Protein AF-A0A956FJW2-F1 (afdb_monomer_lite)

Radius of gyration: 29.73 Å; chains: 1; bounding box: 61×61×93 Å

Foldseek 3Di:
DDDDDDDDDDDDDDDDDDDDDDDDDDDPPPVPPVCVVVCCVVVCVVVCVVPVPPPPPDDPQLVQFDAPPDDPDGDDGNDFAAQFPAWEKEWDDDVDQDQDVVCSVPPGTPIDGPCLVRLLRLLVCLLVLPAHKYKYWYPHDDFKIKIWMWGRHPVQKIWIKIWMGGRQKIKIAFGFIAHFDHSVLSVVLSVDPRSVSSVVCSNNGGDPDTPDGSYHMDMDRRD

Sequence (223 aa):
MALVAAGCNLYGSGGSSSATAATSETTGETTGETTGETTGETTGETTGETTGETTGELDPGCDCIPMEADEVFPSPPTCGAPLCPVVNVDCLDGEDHPTELSTCRTQYGTLAVTNPDAVTCALTALRDRTEGYLQWESSPHDQFSDFGYVSILADGRAVGRAWYAHDLGLGAEDAVLAELDPVMTFDDCLAAADETVRFFCLVDALADEVIEVCDAGWTNSGA

Structure (mmCIF, N/CA/C/O backbone):
data_AF-A0A956FJW2-F1
#
_entry.id   AF-A0A956FJW2-F1
#
loop_
_atom_site.group_PDB
_atom_site.id
_atom_site.type_symbol
_atom_site.label_atom_id
_atom_site.label_alt_id
_atom_site.label_comp_id
_atom_site.label_asym_id
_atom_site.label_entity_id
_atom_site.label_seq_id
_atom_site.pdbx_PDB_ins_code
_atom_site.Cartn_x
_atom_site.Cartn_y
_atom_site.Cartn_z
_atom_site.occupancy
_atom_site.B_iso_or_equiv
_atom_site.auth_seq_id
_atom_site.auth_comp_id
_atom_site.auth_asym_id
_atom_site.auth_atom_id
_atom_site.pdbx_PDB_model_num
ATOM 1 N N . MET A 1 1 ? 42.913 -36.497 43.608 1.00 43.62 1 MET A N 1
ATOM 2 C CA . MET A 1 1 ? 43.957 -35.450 43.641 1.00 43.62 1 MET A CA 1
ATOM 3 C C . MET A 1 1 ? 43.256 -34.153 44.035 1.00 43.62 1 MET A C 1
ATOM 5 O O . MET A 1 1 ? 42.157 -33.937 43.546 1.00 43.62 1 MET A O 1
ATOM 9 N N . ALA A 1 2 ? 43.807 -33.451 45.028 1.00 38.72 2 ALA A N 1
ATOM 10 C CA . ALA A 1 2 ? 43.208 -32.404 45.879 1.00 38.72 2 ALA A CA 1
ATOM 11 C C . ALA A 1 2 ? 42.540 -31.228 45.116 1.00 38.72 2 ALA A C 1
ATOM 13 O O . ALA A 1 2 ? 42.979 -30.936 44.013 1.00 38.72 2 ALA A O 1
ATOM 14 N N . LEU A 1 3 ? 41.406 -30.631 45.534 1.00 41.12 3 LEU A N 1
ATOM 15 C CA . LEU A 1 3 ? 41.034 -29.850 46.749 1.00 41.12 3 LEU A CA 1
ATOM 16 C C . LEU A 1 3 ? 41.526 -28.380 46.736 1.00 41.12 3 LEU A C 1
ATOM 18 O O . LEU A 1 3 ? 42.656 -28.128 46.338 1.00 41.12 3 LEU A O 1
ATOM 22 N N . VAL A 1 4 ? 40.680 -27.492 47.303 1.00 38.97 4 VAL A N 1
ATOM 23 C CA . VAL A 1 4 ? 40.844 -26.059 47.697 1.00 38.97 4 VAL A CA 1
ATOM 24 C C . VAL A 1 4 ? 40.271 -25.050 46.672 1.00 38.97 4 VAL A C 1
ATOM 26 O O . VAL A 1 4 ? 40.740 -25.018 45.547 1.00 38.97 4 VAL A O 1
ATOM 29 N N . ALA A 1 5 ? 39.192 -24.271 46.872 1.00 42.72 5 ALA A N 1
ATOM 30 C CA . ALA A 1 5 ? 38.531 -23.557 47.989 1.00 42.72 5 ALA A CA 1
ATOM 31 C C . ALA A 1 5 ? 38.940 -22.073 48.188 1.00 42.72 5 ALA A C 1
ATOM 33 O O . ALA A 1 5 ? 40.091 -21.777 48.471 1.00 42.72 5 ALA A O 1
ATOM 34 N N . ALA A 1 6 ? 37.900 -21.220 48.161 1.00 46.66 6 ALA A N 1
ATOM 35 C CA . ALA A 1 6 ? 37.638 -20.003 48.948 1.00 46.66 6 ALA A CA 1
ATOM 36 C C . ALA A 1 6 ? 38.482 -18.719 48.779 1.00 46.66 6 ALA A C 1
ATOM 38 O O . ALA A 1 6 ? 39.707 -18.729 48.764 1.00 46.66 6 ALA A O 1
ATOM 39 N N . GLY A 1 7 ? 37.770 -17.582 48.809 1.00 40.72 7 GLY A N 1
ATOM 40 C CA . GLY A 1 7 ? 38.342 -16.252 49.025 1.00 40.72 7 GLY A CA 1
ATOM 41 C C . GLY A 1 7 ? 37.311 -15.115 49.015 1.00 40.72 7 GLY A C 1
ATOM 42 O O . GLY A 1 7 ? 37.288 -14.326 48.079 1.00 40.72 7 GLY A O 1
ATOM 43 N N . CYS A 1 8 ? 36.465 -15.023 50.049 1.00 42.12 8 CYS A N 1
ATOM 44 C CA . CYS A 1 8 ? 35.779 -13.777 50.422 1.00 42.12 8 CYS A CA 1
ATOM 45 C C . CYS A 1 8 ? 36.800 -12.736 50.904 1.00 42.12 8 CYS A C 1
ATOM 47 O O . CYS A 1 8 ? 37.758 -13.103 51.584 1.00 42.12 8 CYS A O 1
ATOM 49 N N . ASN A 1 9 ? 36.536 -11.447 50.670 1.00 49.66 9 ASN A N 1
ATOM 50 C CA . ASN A 1 9 ? 37.208 -10.368 51.390 1.00 49.66 9 ASN A CA 1
ATOM 51 C C . ASN A 1 9 ? 36.183 -9.375 51.958 1.00 49.66 9 ASN A C 1
ATOM 53 O O . ASN A 1 9 ? 35.402 -8.773 51.225 1.00 49.66 9 ASN A O 1
ATOM 57 N N . LEU A 1 10 ? 36.202 -9.271 53.286 1.00 43.44 10 LEU A N 1
ATOM 58 C CA . LEU A 1 10 ? 35.471 -8.353 54.156 1.00 43.44 10 LEU A CA 1
ATOM 59 C C . LEU A 1 10 ? 36.523 -7.492 54.873 1.00 43.44 10 LEU A C 1
ATOM 61 O O . LEU A 1 10 ? 37.431 -8.040 55.491 1.00 43.44 10 LEU A O 1
ATOM 65 N 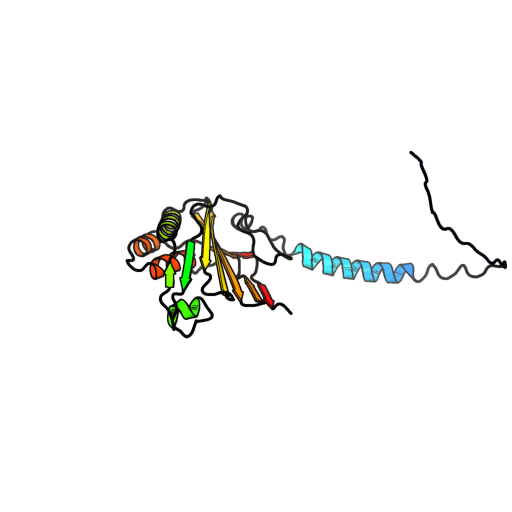N . TYR A 1 11 ? 36.365 -6.171 54.835 1.00 50.25 11 TYR A N 1
ATOM 66 C CA . TYR A 1 11 ? 36.994 -5.157 55.704 1.00 50.25 11 TYR A CA 1
ATOM 67 C C . TYR A 1 11 ? 35.937 -4.030 55.799 1.00 50.25 11 TYR A C 1
ATOM 69 O O . TYR A 1 11 ? 35.482 -3.582 54.753 1.00 50.25 11 TYR A O 1
ATOM 77 N N . GLY A 1 12 ? 35.350 -3.604 56.932 1.00 39.31 12 GLY A N 1
ATOM 78 C CA . GLY A 1 12 ? 35.876 -3.331 58.285 1.00 39.31 12 GLY A CA 1
ATOM 79 C C . GLY A 1 12 ? 36.640 -1.996 58.252 1.00 39.31 12 GLY A C 1
ATOM 80 O O . GLY A 1 12 ? 37.554 -1.892 57.449 1.00 39.31 12 GLY A O 1
ATOM 81 N N . SER A 1 13 ? 36.406 -0.914 59.005 1.00 44.94 13 SER A N 1
ATOM 82 C CA . SER A 1 13 ? 35.675 -0.553 60.238 1.00 44.94 13 SER A CA 1
ATOM 83 C C . SER A 1 13 ? 35.628 1.004 60.269 1.00 44.94 13 SER A C 1
ATOM 85 O O . SER A 1 13 ? 36.500 1.624 59.673 1.00 44.94 13 SER A O 1
ATOM 87 N N . GLY A 1 14 ? 34.666 1.719 60.865 1.00 38.88 14 GLY A N 1
ATOM 88 C CA . GLY A 1 14 ? 34.547 1.975 62.309 1.00 38.88 14 GLY A CA 1
ATOM 89 C C . GLY A 1 14 ? 34.280 3.472 62.622 1.00 38.88 14 GLY A C 1
ATOM 90 O O . GLY A 1 14 ? 34.612 4.332 61.814 1.00 38.88 14 GLY A O 1
ATOM 91 N N . GLY A 1 15 ? 33.718 3.761 63.811 1.00 39.00 15 GLY A N 1
ATOM 92 C CA . GLY A 1 15 ? 33.620 5.096 64.454 1.00 39.00 15 GLY A CA 1
ATOM 93 C C . GLY A 1 15 ? 32.194 5.676 64.504 1.00 39.00 15 GLY A C 1
ATOM 94 O O . GLY A 1 15 ? 31.738 6.252 63.531 1.00 39.00 15 GLY A O 1
ATOM 95 N N . SER A 1 16 ? 31.361 5.409 65.519 1.00 43.03 16 SER A N 1
ATOM 96 C CA . SER A 1 16 ? 31.296 6.031 66.863 1.00 43.03 16 SER A CA 1
ATOM 97 C C . SER A 1 16 ? 31.199 7.565 66.868 1.00 43.03 16 SER A C 1
ATOM 99 O O . SER A 1 16 ? 32.216 8.231 66.699 1.00 43.03 16 SER A O 1
ATOM 101 N N . SER A 1 17 ? 30.037 8.130 67.228 1.00 44.53 17 SER A N 1
ATOM 102 C CA . SER A 1 17 ? 29.801 8.759 68.549 1.00 44.53 17 SER A CA 1
ATOM 103 C C . SER A 1 17 ? 28.477 9.541 68.630 1.00 44.53 17 SER A C 1
ATOM 105 O O . SER A 1 17 ? 28.069 10.236 67.709 1.00 44.53 17 SER A O 1
ATOM 107 N N . SER A 1 18 ? 27.860 9.390 69.801 1.00 45.28 18 SER A N 1
ATOM 108 C CA . SER A 1 18 ? 26.700 10.047 70.422 1.00 45.28 18 SER A CA 1
ATOM 109 C C . SER A 1 18 ? 26.601 11.582 70.290 1.00 45.28 18 SER A C 1
ATOM 111 O O . SER A 1 18 ? 27.624 12.249 70.419 1.00 45.28 18 SER A O 1
ATOM 113 N N . ALA A 1 19 ? 25.379 12.140 70.185 1.00 44.59 19 ALA A N 1
ATOM 114 C CA . ALA A 1 19 ? 24.730 12.924 71.262 1.00 44.59 19 ALA A CA 1
ATOM 115 C C . ALA A 1 19 ? 23.517 13.786 70.799 1.00 44.59 19 ALA A C 1
ATOM 117 O O . ALA A 1 19 ? 23.614 14.593 69.884 1.00 44.59 19 ALA A O 1
ATOM 118 N N . THR A 1 20 ? 22.422 13.663 71.566 1.00 44.62 20 THR A N 1
ATOM 119 C CA . THR A 1 20 ? 21.457 14.699 72.025 1.00 44.62 20 THR A CA 1
ATOM 120 C C . THR A 1 20 ? 20.543 15.510 71.080 1.00 44.62 20 THR A C 1
ATOM 122 O O . THR A 1 20 ? 20.972 16.417 70.386 1.00 44.62 20 THR A O 1
ATOM 125 N N . ALA A 1 21 ? 19.239 15.299 71.330 1.00 44.03 21 ALA A N 1
ATOM 126 C CA . ALA A 1 21 ? 18.222 16.282 71.751 1.00 44.03 21 ALA A CA 1
ATOM 127 C C . ALA A 1 21 ? 17.533 17.216 70.725 1.00 44.03 21 ALA A C 1
ATOM 129 O O . ALA A 1 21 ? 18.030 18.277 70.376 1.00 44.03 21 ALA A O 1
ATOM 130 N N . ALA A 1 22 ? 16.291 16.826 70.402 1.00 46.78 22 ALA A N 1
ATOM 131 C CA . ALA A 1 22 ? 15.040 17.596 70.488 1.00 46.78 22 ALA A CA 1
ATOM 132 C C . ALA A 1 22 ? 15.038 19.088 70.111 1.00 46.78 22 ALA A C 1
ATOM 134 O O . ALA A 1 22 ? 15.430 19.910 70.934 1.00 46.78 22 ALA A O 1
ATOM 135 N N . THR A 1 23 ? 14.403 19.451 68.986 1.00 44.16 23 THR A N 1
ATOM 136 C CA . THR A 1 23 ? 13.435 20.571 68.899 1.00 44.16 23 THR A CA 1
ATOM 137 C C . THR A 1 23 ? 12.671 20.569 67.565 1.00 44.16 23 THR A C 1
ATOM 139 O O . THR A 1 23 ? 13.226 20.197 66.537 1.00 44.16 23 THR A O 1
ATOM 142 N N . SER A 1 24 ? 11.435 21.078 67.609 1.00 46.97 24 SER A N 1
ATOM 143 C CA . SER A 1 24 ? 10.599 21.558 66.493 1.00 46.97 24 SER A CA 1
ATOM 144 C C . SER A 1 24 ? 9.701 20.557 65.763 1.00 46.97 24 SER A C 1
ATOM 146 O O . SER A 1 24 ? 9.744 20.407 64.547 1.00 46.97 24 SER A O 1
ATOM 148 N N . GLU A 1 25 ? 8.747 20.005 66.512 1.00 50.22 25 GLU A N 1
ATOM 149 C CA . GLU A 1 25 ? 7.361 19.983 66.035 1.00 50.22 25 GLU A CA 1
ATOM 150 C C . GLU A 1 25 ? 6.879 21.442 65.944 1.00 50.22 25 GLU A C 1
ATOM 152 O O . GLU A 1 25 ? 6.859 22.101 66.978 1.00 50.22 25 GLU A O 1
ATOM 157 N N . THR A 1 26 ? 6.624 21.979 64.742 1.00 48.69 26 THR A N 1
ATOM 158 C CA . THR A 1 26 ? 5.607 23.007 64.364 1.00 48.69 26 THR A CA 1
ATOM 159 C C . THR A 1 26 ? 5.927 23.540 62.947 1.00 48.69 26 THR A C 1
ATOM 161 O O . THR A 1 26 ? 6.115 24.736 62.745 1.00 48.69 26 THR A O 1
ATOM 164 N N . THR A 1 27 ? 6.038 22.663 61.941 1.00 45.59 27 THR A N 1
ATOM 165 C CA . THR A 1 27 ? 6.179 23.083 60.522 1.00 45.59 27 THR A CA 1
ATOM 166 C C . THR A 1 27 ? 5.484 22.101 59.568 1.00 45.59 27 THR A C 1
ATOM 168 O O . THR A 1 27 ? 5.939 21.879 58.452 1.00 45.59 27 THR A O 1
ATOM 171 N N . GLY A 1 28 ? 4.421 21.437 60.031 1.00 42.81 28 GLY A N 1
ATOM 172 C CA . GLY A 1 28 ? 3.720 20.397 59.266 1.00 42.81 28 GLY A CA 1
ATOM 173 C C . GLY A 1 28 ? 2.348 20.802 58.725 1.00 42.81 28 GLY A C 1
ATOM 174 O O . GLY A 1 28 ? 1.887 20.195 57.768 1.00 42.81 28 GLY A O 1
ATOM 175 N N . GLU A 1 29 ? 1.696 21.819 59.299 1.00 44.84 29 GLU A N 1
ATOM 176 C CA . GLU A 1 29 ? 0.256 22.017 59.064 1.00 44.84 29 GLU A CA 1
ATOM 177 C C . GLU A 1 29 ? -0.115 23.132 58.079 1.00 44.84 29 GLU A C 1
ATOM 179 O O . GLU A 1 29 ? -1.238 23.139 57.599 1.00 44.84 29 GLU A O 1
ATOM 184 N N . THR A 1 30 ? 0.787 24.044 57.697 1.00 44.53 30 THR A N 1
ATOM 185 C CA . THR A 1 30 ? 0.422 25.145 56.768 1.00 44.53 30 THR A CA 1
ATOM 186 C C . THR A 1 30 ? 0.884 24.925 55.323 1.00 44.53 30 THR A C 1
ATOM 188 O O . THR A 1 30 ? 0.448 25.636 54.427 1.00 44.53 30 THR A O 1
ATOM 191 N N . THR A 1 31 ? 1.738 23.931 55.061 1.00 44.88 31 THR A N 1
ATOM 192 C CA . THR A 1 31 ? 2.240 23.628 53.701 1.00 44.88 31 THR A CA 1
ATOM 193 C C . THR A 1 31 ? 1.409 22.549 52.990 1.00 44.88 31 THR A C 1
ATOM 195 O O . THR A 1 31 ? 1.495 22.401 51.771 1.00 44.88 31 THR A O 1
ATOM 198 N N . GLY A 1 32 ? 0.595 21.795 53.739 1.00 42.94 32 GLY A N 1
ATOM 199 C CA . GLY A 1 32 ? -0.229 20.707 53.206 1.00 42.94 32 GLY A CA 1
ATOM 200 C C . GLY A 1 32 ? -1.477 21.175 52.454 1.00 42.94 32 GLY A C 1
ATOM 201 O O . GLY A 1 32 ? -1.803 20.593 51.424 1.00 42.94 32 GLY A O 1
ATOM 202 N N . GLU A 1 33 ? -2.147 22.238 52.912 1.00 46.00 33 GLU A N 1
ATOM 203 C CA . GLU A 1 33 ? -3.430 22.653 52.319 1.00 46.00 33 GLU A CA 1
ATOM 204 C C . GLU A 1 33 ? -3.271 23.430 51.001 1.00 46.00 33 GLU A C 1
ATOM 206 O O . GLU A 1 33 ? -3.954 23.118 50.032 1.00 46.00 33 GLU A O 1
ATOM 211 N N . THR A 1 34 ? -2.316 24.359 50.882 1.00 47.16 34 THR A N 1
ATOM 212 C CA . THR A 1 34 ? -2.176 25.163 49.646 1.00 47.16 34 THR A CA 1
ATOM 213 C C . THR A 1 34 ? -1.584 24.377 48.467 1.00 47.16 34 THR A C 1
ATOM 215 O O . THR A 1 34 ? -1.847 24.689 47.304 1.00 47.16 34 THR A O 1
ATOM 218 N N . THR A 1 35 ? -0.782 23.345 48.754 1.00 46.66 35 THR A N 1
ATOM 219 C CA . THR A 1 35 ? -0.159 22.494 47.724 1.00 46.66 35 THR A CA 1
ATOM 220 C C . THR A 1 35 ? -1.129 21.417 47.220 1.00 46.66 35 THR A C 1
ATOM 222 O O . THR A 1 35 ? -1.049 21.014 46.065 1.00 46.66 35 THR A O 1
ATOM 225 N N . GLY A 1 36 ? -2.075 20.975 48.057 1.00 46.09 36 GLY A N 1
ATOM 226 C CA . GLY A 1 36 ? -3.062 19.957 47.688 1.00 46.09 36 GLY A CA 1
ATOM 227 C C . GLY A 1 36 ? -4.099 20.446 46.673 1.00 46.09 36 GLY A C 1
ATOM 228 O O . GLY A 1 36 ? -4.354 19.751 45.691 1.00 46.09 36 GLY A O 1
ATOM 229 N N . GLU A 1 37 ? -4.658 21.645 46.864 1.00 48.75 37 GLU A N 1
ATOM 230 C CA . GLU A 1 37 ? -5.717 22.161 45.978 1.00 48.75 37 GLU A CA 1
ATOM 231 C C . GLU A 1 37 ? -5.175 22.635 44.622 1.00 48.75 37 GLU A C 1
ATOM 233 O O . GLU A 1 37 ? -5.722 22.279 43.582 1.00 48.75 37 GLU A O 1
ATOM 238 N N . THR A 1 38 ? -4.041 23.345 44.596 1.00 50.22 38 THR A N 1
ATOM 239 C CA . THR A 1 38 ? -3.509 23.895 43.333 1.00 50.22 38 THR A CA 1
ATOM 240 C C . THR A 1 38 ? -2.954 22.803 42.404 1.00 50.22 38 THR A C 1
ATOM 242 O O . THR A 1 38 ? -3.098 22.881 41.183 1.00 50.22 38 THR A O 1
ATOM 245 N N . THR A 1 39 ? -2.324 21.758 42.956 1.00 49.78 39 THR A N 1
ATOM 246 C CA . THR A 1 39 ? -1.805 20.634 42.156 1.00 49.78 39 THR A CA 1
ATOM 247 C C . THR A 1 39 ? -2.913 19.659 41.753 1.00 49.78 39 THR A C 1
ATOM 249 O O . THR A 1 39 ? -2.827 19.076 40.673 1.00 49.78 39 THR A O 1
ATOM 252 N N . GLY A 1 40 ? -3.965 19.512 42.566 1.00 49.00 40 GLY A N 1
ATOM 253 C CA . GLY A 1 40 ? -5.115 18.659 42.259 1.00 49.00 40 GLY A CA 1
ATOM 254 C C . GLY A 1 40 ? -5.944 19.156 41.072 1.00 49.00 40 GLY A C 1
ATOM 255 O O . GLY A 1 40 ? -6.188 18.379 40.151 1.00 49.00 40 GLY A O 1
ATOM 256 N N . GLU A 1 41 ? -6.320 20.441 41.048 1.00 50.03 41 GLU A N 1
ATOM 257 C CA . GLU A 1 41 ? -7.141 20.993 39.955 1.00 50.03 41 GLU A CA 1
ATOM 258 C C . GLU A 1 41 ? -6.352 21.133 38.649 1.00 50.03 41 GLU A C 1
ATOM 260 O O . GLU A 1 41 ? -6.807 20.670 37.606 1.00 50.03 41 GLU A O 1
ATOM 265 N N . THR A 1 42 ? -5.120 21.655 38.695 1.00 52.06 42 THR A N 1
ATOM 266 C CA . THR A 1 42 ? -4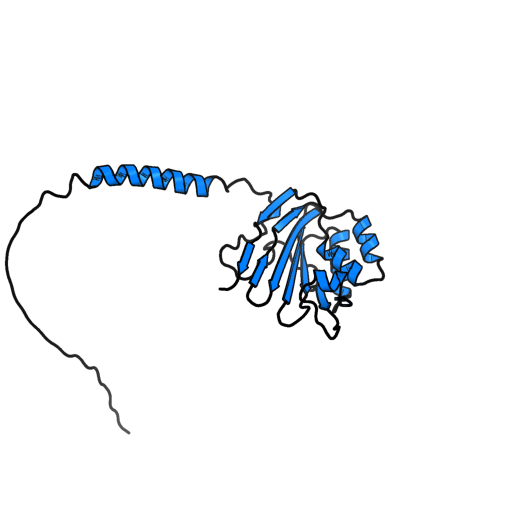.343 21.872 37.460 1.00 52.06 42 THR A CA 1
ATOM 267 C C . THR A 1 42 ? -3.908 20.553 36.807 1.00 52.06 42 THR A C 1
ATOM 269 O O . THR A 1 42 ? -3.902 20.438 35.583 1.00 52.06 42 THR A O 1
ATOM 272 N N . THR A 1 43 ? -3.561 19.527 37.597 1.00 50.59 43 THR A N 1
ATOM 273 C CA . THR A 1 43 ? -3.174 18.214 37.042 1.00 50.59 43 THR A CA 1
ATOM 274 C C . THR A 1 43 ? -4.400 17.408 36.611 1.00 50.59 43 THR A C 1
ATOM 276 O O . THR A 1 43 ? -4.326 16.685 35.619 1.00 50.59 43 THR A O 1
ATOM 279 N N . GLY A 1 44 ? -5.527 17.546 37.319 1.00 48.69 44 GLY A N 1
ATOM 280 C CA . GLY A 1 44 ? -6.787 16.881 36.990 1.00 48.69 44 GLY A CA 1
ATOM 281 C C . GLY A 1 44 ? -7.413 17.381 35.688 1.00 48.69 44 GLY A C 1
ATOM 282 O O . GLY A 1 44 ? -7.774 16.556 34.854 1.00 48.69 44 GLY A O 1
ATOM 283 N N . GLU A 1 45 ? -7.484 18.700 35.474 1.00 50.00 45 GLU A N 1
ATOM 284 C CA . GLU A 1 45 ? -8.037 19.269 34.233 1.00 50.00 45 GLU A CA 1
ATOM 285 C C . GLU A 1 45 ? -7.094 19.079 33.042 1.00 50.00 45 GLU A C 1
ATOM 287 O O . GLU A 1 45 ? -7.527 18.595 32.002 1.00 50.00 45 GLU A O 1
ATOM 292 N N . THR A 1 46 ? -5.787 19.332 33.193 1.00 51.56 46 THR A N 1
ATOM 293 C CA . THR A 1 46 ? -4.864 19.225 32.044 1.00 51.56 46 THR A CA 1
ATOM 294 C C . THR A 1 46 ? -4.656 17.770 31.600 1.00 51.56 46 THR A C 1
ATOM 296 O O . THR A 1 46 ? -4.584 17.487 30.405 1.00 51.56 46 THR A O 1
ATOM 299 N N . THR A 1 47 ? -4.593 16.815 32.538 1.00 50.03 47 THR A N 1
ATOM 300 C CA . THR A 1 47 ? -4.464 15.386 32.182 1.00 50.03 47 THR A CA 1
ATOM 301 C C . THR A 1 47 ? -5.810 14.796 31.746 1.00 50.03 47 THR A C 1
ATOM 303 O O . THR A 1 47 ? -5.845 13.921 30.882 1.00 50.03 47 THR A O 1
ATOM 306 N N . GLY A 1 48 ? -6.920 15.286 32.309 1.00 43.81 48 GLY A N 1
ATOM 307 C CA . GLY A 1 48 ? -8.275 14.858 31.961 1.00 43.81 48 GLY A CA 1
ATOM 308 C C . GLY A 1 48 ? -8.720 15.306 30.568 1.00 43.81 48 GLY A C 1
ATOM 309 O O . GLY A 1 48 ? -9.269 14.489 29.835 1.00 43.81 48 GLY A O 1
ATOM 310 N N . GLU A 1 49 ? -8.438 16.550 30.168 1.00 48.72 49 GLU A N 1
ATOM 311 C CA . GLU A 1 49 ? -8.787 17.047 28.826 1.00 48.72 49 GLU A CA 1
ATOM 312 C C . GLU A 1 49 ? -7.888 16.453 27.738 1.00 48.72 49 GLU A C 1
ATOM 314 O O . GLU A 1 49 ? -8.393 16.023 26.707 1.00 48.72 49 GLU A O 1
ATOM 319 N N . THR A 1 50 ? -6.580 16.308 27.982 1.00 49.97 50 THR A N 1
ATOM 320 C CA . THR A 1 50 ? -5.671 15.771 26.948 1.00 49.97 50 THR A CA 1
ATOM 321 C C . THR A 1 50 ? -5.875 14.269 26.695 1.00 49.97 50 THR A C 1
ATOM 323 O O . THR A 1 50 ? -5.568 13.782 25.613 1.00 49.97 50 THR A O 1
ATOM 326 N N . THR A 1 51 ? -6.406 13.519 27.670 1.00 51.16 51 THR A N 1
ATOM 327 C CA . THR A 1 51 ? -6.653 12.068 27.516 1.00 51.16 51 THR A CA 1
ATOM 328 C C . THR A 1 51 ? -8.118 11.751 27.187 1.00 51.16 51 THR A C 1
ATOM 330 O O . THR A 1 51 ? -8.413 10.680 26.663 1.00 51.16 51 THR A O 1
ATOM 333 N N . GLY A 1 52 ? -9.053 12.654 27.502 1.00 43.66 52 GLY A N 1
ATOM 334 C CA . GLY A 1 52 ? -10.491 12.431 27.331 1.00 43.66 52 GLY A CA 1
ATOM 335 C C . GLY A 1 52 ? -11.036 12.757 25.939 1.00 43.66 52 GLY A C 1
ATOM 336 O O . GLY A 1 52 ? -12.068 12.207 25.562 1.00 43.66 52 GLY A O 1
ATOM 337 N N . GLU A 1 53 ? -10.368 13.619 25.167 1.00 49.47 53 GLU A N 1
ATOM 338 C CA . GLU A 1 53 ? -10.888 14.079 23.867 1.00 49.47 53 GLU A CA 1
ATOM 339 C C . GLU A 1 53 ? -10.536 13.152 22.689 1.00 49.47 53 GLU A C 1
ATOM 341 O O . GLU A 1 53 ? -11.199 13.185 21.657 1.00 49.47 53 GLU A O 1
ATOM 346 N N . THR A 1 54 ? -9.574 12.242 22.860 1.00 53.84 54 THR A N 1
ATOM 347 C CA . THR A 1 54 ? -9.173 11.265 21.827 1.00 53.84 54 THR A CA 1
ATOM 348 C C . THR A 1 54 ? -9.860 9.907 21.986 1.00 53.84 54 THR A C 1
ATOM 350 O O . THR A 1 54 ? -9.378 8.899 21.487 1.00 53.84 54 THR A O 1
ATOM 353 N N . THR A 1 55 ? -10.980 9.842 22.711 1.00 56.75 55 THR A N 1
ATOM 354 C CA . THR A 1 55 ? -11.875 8.666 22.692 1.00 56.75 55 THR A CA 1
ATOM 355 C C . THR A 1 55 ? -13.139 8.980 21.893 1.00 56.75 55 THR A C 1
ATOM 357 O O . THR A 1 55 ? -14.247 8.602 22.275 1.00 56.75 55 THR A O 1
ATOM 360 N N . GLY A 1 56 ? -12.987 9.724 20.793 1.00 63.12 56 GLY A N 1
ATOM 361 C CA . GLY A 1 56 ? -13.951 9.631 19.706 1.00 63.12 56 GLY A CA 1
ATOM 362 C C . GLY A 1 56 ? -14.044 8.162 19.305 1.00 63.12 56 GLY A C 1
ATOM 363 O O . GLY A 1 56 ? -13.027 7.477 19.229 1.00 63.12 56 GLY A O 1
ATOM 364 N N . GLU A 1 57 ? -15.260 7.653 19.168 1.00 80.44 57 GLU A N 1
ATOM 365 C CA . GLU A 1 57 ? -15.506 6.316 18.638 1.00 80.44 57 GLU A CA 1
ATOM 366 C C . GLU A 1 57 ? -14.918 6.277 17.223 1.00 80.44 57 GLU A C 1
ATOM 368 O O . GLU A 1 57 ? -15.508 6.846 16.307 1.00 80.44 57 GLU A O 1
ATOM 373 N N . LEU A 1 58 ? -13.709 5.719 17.089 1.00 81.06 58 LEU A N 1
ATOM 374 C CA . LEU A 1 58 ? -13.052 5.519 15.801 1.00 81.06 58 LEU A CA 1
ATOM 375 C C . LEU A 1 58 ? -13.947 4.633 14.939 1.00 81.06 58 LEU A C 1
ATOM 377 O O . LEU A 1 58 ? -14.635 3.744 15.461 1.00 81.06 58 LEU A O 1
ATOM 381 N N . ASP A 1 59 ? -13.947 4.856 13.625 1.00 90.81 59 ASP A N 1
ATOM 382 C CA . ASP A 1 59 ? -14.603 3.911 12.734 1.00 90.81 59 ASP A CA 1
ATOM 383 C C . ASP A 1 59 ? -13.978 2.517 12.938 1.00 90.81 59 ASP A C 1
ATOM 385 O O . ASP A 1 59 ? -12.751 2.397 13.018 1.00 90.81 59 ASP A O 1
ATOM 389 N N . PRO A 1 60 ? -14.786 1.442 12.996 1.00 88.62 60 PRO A N 1
ATOM 390 C CA . PRO A 1 60 ? -14.276 0.079 13.156 1.00 88.62 60 PRO A CA 1
ATOM 391 C C . PRO A 1 60 ? -13.257 -0.333 12.078 1.00 88.62 60 PRO A C 1
ATOM 393 O O . PRO A 1 60 ? -12.548 -1.322 12.254 1.00 88.62 60 PRO A O 1
ATOM 396 N N . GLY A 1 61 ? -13.158 0.399 10.962 1.00 89.56 61 GLY A N 1
ATOM 397 C CA . GLY A 1 61 ? -12.090 0.232 9.979 1.00 89.56 61 GLY A CA 1
ATOM 398 C C . GLY A 1 61 ? -10.689 0.601 10.485 1.00 89.56 61 GLY A C 1
ATOM 399 O O . GLY A 1 61 ? -9.711 0.002 10.035 1.00 89.56 61 GLY A O 1
ATOM 400 N N . CYS A 1 62 ? -10.575 1.528 11.439 1.00 95.88 62 CYS A N 1
ATOM 401 C CA . CYS A 1 62 ? -9.302 1.973 12.009 1.00 95.88 62 CYS A CA 1
ATOM 402 C C . CYS A 1 62 ? -8.805 1.102 13.173 1.00 95.88 62 CYS A C 1
ATOM 404 O O . CYS A 1 62 ? -7.611 1.117 13.466 1.00 95.88 62 CYS A O 1
ATOM 406 N N . ASP A 1 63 ? -9.669 0.276 13.777 1.00 94.31 63 ASP A N 1
ATOM 407 C CA . ASP A 1 63 ? -9.327 -0.623 14.897 1.00 94.31 63 ASP A CA 1
ATOM 408 C C . ASP A 1 63 ? -8.166 -1.583 14.581 1.00 94.31 63 ASP A C 1
ATOM 410 O O . ASP A 1 63 ? -7.503 -2.118 15.472 1.00 94.31 63 ASP A O 1
ATOM 414 N N . CYS A 1 64 ? -7.926 -1.830 13.294 1.00 92.31 64 CYS A N 1
ATOM 415 C CA . CYS A 1 64 ? -6.877 -2.714 12.817 1.00 92.31 64 CYS A CA 1
ATOM 416 C C . CYS A 1 64 ? -5.476 -2.098 12.837 1.00 92.31 64 CYS A C 1
ATOM 418 O O . CYS A 1 64 ? -4.497 -2.845 12.715 1.00 92.31 64 CYS A O 1
ATOM 420 N N . ILE A 1 65 ? -5.370 -0.772 12.918 1.00 95.06 65 ILE A N 1
ATOM 421 C CA . ILE A 1 65 ? -4.106 -0.056 12.768 1.00 95.06 65 ILE A CA 1
ATOM 422 C C . ILE A 1 65 ? -3.484 0.124 14.151 1.00 95.06 65 ILE A C 1
ATOM 424 O O . ILE A 1 65 ? -4.070 0.798 14.999 1.00 95.06 65 ILE A O 1
ATOM 428 N N . PRO A 1 66 ? -2.324 -0.495 14.427 1.00 91.38 66 PRO A N 1
ATOM 429 C CA . PRO A 1 66 ? -1.658 -0.288 15.701 1.00 91.38 66 PRO A CA 1
ATOM 430 C C . PRO A 1 66 ? -1.224 1.180 15.810 1.00 91.38 66 PRO A C 1
ATOM 432 O O . PRO A 1 66 ? -0.601 1.718 14.899 1.00 91.38 66 PRO A O 1
ATOM 435 N N . MET A 1 67 ? -1.565 1.827 16.925 1.00 84.88 67 MET A N 1
ATOM 436 C CA . MET A 1 67 ? -1.043 3.153 17.257 1.00 84.88 67 MET A CA 1
ATOM 437 C C . MET A 1 67 ? 0.381 2.994 17.780 1.00 84.88 67 MET A C 1
ATOM 439 O O . MET A 1 67 ? 0.594 2.405 18.844 1.00 84.88 67 MET A O 1
ATOM 443 N N . GLU A 1 68 ? 1.358 3.511 17.044 1.00 77.69 68 GLU A N 1
ATOM 444 C CA . GLU A 1 68 ? 2.768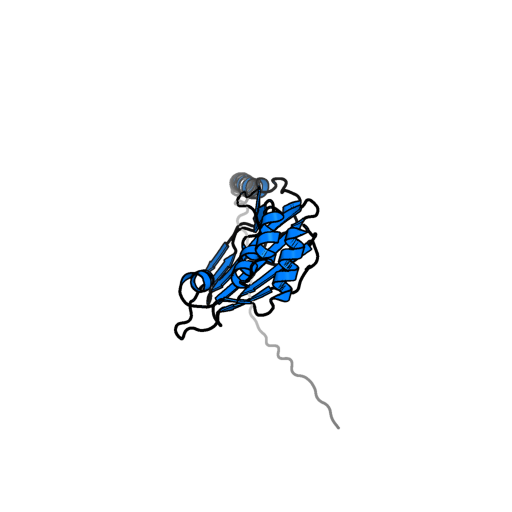 3.264 17.336 1.00 77.69 68 GLU A CA 1
ATOM 445 C C . GLU A 1 68 ? 3.454 4.531 17.829 1.00 77.69 68 GLU A C 1
ATOM 447 O O . GLU A 1 68 ? 3.952 5.342 17.057 1.00 77.69 68 GLU A O 1
ATOM 452 N N . ALA A 1 69 ? 3.476 4.708 19.151 1.00 68.06 69 ALA A N 1
ATOM 453 C CA . ALA A 1 69 ? 4.133 5.860 19.768 1.00 68.06 69 ALA A CA 1
ATOM 454 C C . ALA A 1 69 ? 5.670 5.732 19.817 1.00 68.06 69 ALA A C 1
ATOM 456 O O . ALA A 1 69 ? 6.356 6.747 19.911 1.00 68.06 69 ALA A O 1
ATOM 457 N N . ASP A 1 70 ? 6.205 4.506 19.753 1.00 75.50 70 ASP A N 1
ATOM 458 C CA . ASP A 1 70 ? 7.618 4.215 20.040 1.00 75.50 70 ASP A CA 1
ATOM 459 C C . ASP A 1 70 ? 8.313 3.334 18.979 1.00 75.50 70 ASP A C 1
ATOM 461 O O . ASP A 1 70 ? 9.475 2.954 19.163 1.00 75.50 70 ASP A O 1
ATOM 465 N N . GLU A 1 71 ? 7.636 2.973 17.883 1.00 75.31 71 GLU A N 1
ATOM 466 C CA . GLU A 1 71 ? 8.228 2.098 16.864 1.00 75.31 71 GLU A CA 1
ATOM 467 C C . GLU A 1 71 ? 9.005 2.878 15.799 1.00 75.31 71 GLU A C 1
ATOM 469 O O . GLU A 1 71 ? 8.703 4.015 15.444 1.00 75.31 71 GLU A O 1
ATOM 474 N N . VAL A 1 72 ? 10.064 2.240 15.299 1.00 83.75 72 VAL A N 1
ATOM 475 C CA . VAL A 1 72 ? 10.948 2.788 14.260 1.00 83.75 72 VAL A CA 1
ATOM 476 C C . VAL A 1 72 ? 10.322 2.616 12.869 1.00 83.75 72 VAL A C 1
ATOM 478 O O . VAL A 1 72 ? 10.637 3.370 11.956 1.00 83.75 72 VAL A O 1
ATOM 481 N N . PHE A 1 73 ? 9.425 1.645 12.705 1.00 88.94 73 PHE A N 1
ATOM 482 C CA . PHE A 1 73 ? 8.721 1.369 11.459 1.00 88.94 73 PHE A CA 1
ATOM 483 C C . PHE A 1 73 ? 7.259 1.079 11.767 1.00 88.94 73 PHE A C 1
ATOM 485 O O . PHE A 1 73 ? 7.031 0.311 12.693 1.00 88.94 73 PHE A O 1
ATOM 492 N N . PRO A 1 74 ? 6.307 1.606 10.978 1.00 91.75 74 PRO A N 1
ATOM 493 C CA . PRO A 1 74 ? 4.909 1.228 11.108 1.00 91.75 74 PRO A CA 1
ATOM 494 C C . PRO A 1 74 ? 4.714 -0.288 11.000 1.00 91.75 74 PRO A C 1
ATOM 496 O O . PRO A 1 74 ? 5.121 -0.909 10.010 1.00 91.75 74 PRO A O 1
ATOM 499 N N . SER A 1 75 ? 4.038 -0.881 11.978 1.00 93.38 75 SER A N 1
ATOM 500 C CA . SER A 1 75 ? 3.604 -2.273 11.894 1.00 93.38 75 SER A CA 1
ATOM 501 C C . SER A 1 75 ? 2.522 -2.480 10.825 1.00 93.38 75 SER A C 1
ATOM 503 O O . SER A 1 75 ? 1.705 -1.591 10.552 1.00 93.38 75 SER A O 1
ATOM 505 N N . PRO A 1 76 ? 2.449 -3.689 10.234 1.00 93.25 76 PRO A N 1
ATOM 506 C CA . PRO A 1 76 ? 1.321 -4.086 9.403 1.00 93.25 76 PRO A CA 1
ATOM 507 C C . PRO A 1 76 ? -0.013 -4.042 10.170 1.00 93.25 76 PRO A C 1
ATOM 509 O O . PRO A 1 76 ? -0.023 -4.171 11.399 1.00 93.25 76 PRO A O 1
ATOM 512 N N . PRO A 1 77 ? -1.152 -3.965 9.458 1.00 95.06 77 PRO A N 1
ATOM 513 C CA . PRO A 1 77 ? -2.470 -4.109 10.065 1.00 95.06 77 PRO A CA 1
ATOM 514 C C . PRO A 1 77 ? -2.579 -5.401 10.883 1.00 95.06 77 PRO A C 1
ATOM 516 O O . PRO A 1 77 ? -2.127 -6.470 10.466 1.00 95.06 77 PRO A O 1
ATOM 519 N N . THR A 1 78 ? -3.218 -5.313 12.047 1.00 95.06 78 THR A N 1
ATOM 520 C CA . THR A 1 78 ? -3.430 -6.464 12.943 1.00 95.06 78 THR A CA 1
ATOM 521 C C . THR A 1 78 ? -4.598 -7.352 12.512 1.00 95.06 78 THR A C 1
ATOM 523 O O . THR A 1 78 ? -4.732 -8.482 12.990 1.00 95.06 78 THR A O 1
ATOM 526 N N . CYS A 1 79 ? -5.435 -6.857 11.600 1.00 93.44 79 CYS A N 1
ATOM 527 C CA . CYS A 1 79 ? -6.547 -7.588 11.015 1.00 93.44 79 CYS A CA 1
ATOM 528 C C . CYS A 1 79 ? -6.272 -7.962 9.555 1.00 93.44 79 CYS A C 1
ATOM 530 O O . CYS A 1 79 ? -5.490 -7.319 8.856 1.00 93.44 79 CYS A O 1
ATOM 532 N N . GLY A 1 80 ? -6.940 -9.021 9.096 1.00 93.62 80 GLY A N 1
ATOM 533 C CA . GLY A 1 80 ? -6.716 -9.579 7.769 1.00 93.62 80 GLY A CA 1
ATOM 534 C C . GLY A 1 80 ? -5.428 -10.402 7.671 1.00 93.62 80 GLY A C 1
ATOM 535 O O . GLY A 1 80 ? -4.517 -10.319 8.493 1.00 93.62 80 GLY A O 1
ATOM 536 N N . ALA A 1 81 ? -5.371 -11.260 6.657 1.00 96.75 81 ALA A N 1
ATOM 537 C CA . ALA A 1 81 ? -4.163 -11.991 6.296 1.00 96.75 81 ALA A CA 1
ATOM 538 C C . ALA A 1 81 ? -3.508 -11.326 5.072 1.00 96.75 81 ALA A C 1
ATOM 540 O O . ALA A 1 81 ? -4.223 -10.716 4.269 1.00 96.75 81 ALA A O 1
ATOM 541 N N . PRO A 1 82 ? -2.184 -11.469 4.884 1.00 97.94 82 PRO A N 1
ATOM 542 C CA . PRO A 1 82 ? -1.543 -11.043 3.648 1.00 97.94 82 PRO A CA 1
ATOM 543 C C . PRO A 1 82 ? -2.121 -11.842 2.474 1.00 97.94 82 PRO A C 1
ATOM 545 O O . PRO A 1 82 ? -2.119 -13.077 2.493 1.00 97.94 82 PRO A O 1
ATOM 548 N N . LEU A 1 83 ? -2.630 -11.143 1.460 1.00 98.25 83 LEU A N 1
ATOM 549 C CA . LEU A 1 83 ? -3.309 -11.761 0.312 1.00 98.25 83 LEU A CA 1
ATOM 550 C C . LEU A 1 83 ? -2.344 -12.217 -0.780 1.00 98.25 83 LEU A C 1
ATOM 552 O O . LEU A 1 83 ? -2.591 -13.207 -1.468 1.00 98.25 83 LEU A O 1
ATOM 556 N N . CYS A 1 84 ? -1.243 -11.490 -0.931 1.00 98.50 84 CYS A N 1
ATOM 557 C CA . CYS A 1 84 ? -0.259 -11.670 -1.986 1.00 98.50 84 CYS A CA 1
ATOM 558 C C . CYS A 1 84 ? 1.158 -11.590 -1.400 1.00 98.50 84 CYS A C 1
ATOM 560 O O . CYS A 1 84 ? 1.343 -11.034 -0.315 1.00 98.50 84 CYS A O 1
ATOM 562 N N . PRO A 1 85 ? 2.179 -12.121 -2.099 1.00 98.44 85 PRO A N 1
ATOM 563 C CA . PRO A 1 85 ? 3.567 -11.796 -1.785 1.00 98.44 85 PRO A CA 1
ATOM 564 C C . PRO A 1 85 ? 3.793 -10.279 -1.807 1.00 98.44 85 PRO A C 1
ATOM 566 O O . PRO A 1 85 ? 3.150 -9.582 -2.593 1.00 98.44 85 PRO A O 1
ATOM 569 N N . VAL A 1 86 ? 4.736 -9.789 -0.998 1.00 98.00 86 VAL A N 1
ATOM 570 C CA . VAL A 1 86 ? 5.144 -8.375 -1.006 1.00 98.00 86 VAL A CA 1
ATOM 571 C C . VAL A 1 86 ? 5.580 -7.986 -2.416 1.00 98.00 86 VAL A C 1
ATOM 573 O O . VAL A 1 86 ? 6.408 -8.668 -3.028 1.00 98.00 86 VAL A O 1
ATOM 576 N N . VAL A 1 87 ? 5.015 -6.909 -2.950 1.00 97.94 87 VAL A N 1
ATOM 577 C CA . VAL A 1 87 ? 5.425 -6.343 -4.236 1.00 97.94 87 VAL A CA 1
ATOM 578 C C . VAL A 1 87 ? 6.775 -5.665 -4.058 1.00 97.94 87 VAL A C 1
ATOM 580 O O . VAL A 1 87 ? 6.895 -4.755 -3.252 1.00 97.94 87 VAL A O 1
ATOM 583 N N . ASN A 1 88 ? 7.783 -6.119 -4.795 1.00 96.06 88 ASN A N 1
ATOM 584 C CA . ASN A 1 88 ? 9.148 -5.624 -4.687 1.00 96.06 88 ASN A CA 1
ATOM 585 C C . ASN A 1 88 ? 9.509 -4.835 -5.939 1.00 96.06 88 ASN A C 1
ATOM 587 O O . ASN A 1 88 ? 9.455 -5.362 -7.059 1.00 96.06 88 ASN A O 1
ATOM 591 N N . VAL A 1 89 ? 9.916 -3.593 -5.741 1.00 93.12 89 VAL A N 1
ATOM 592 C CA . VAL A 1 89 ? 10.284 -2.677 -6.813 1.00 93.12 89 VAL A CA 1
ATOM 593 C C . VAL A 1 89 ? 11.721 -2.219 -6.635 1.00 93.12 89 VAL A C 1
ATOM 595 O O . VAL A 1 89 ? 12.195 -2.021 -5.521 1.00 93.12 89 VAL A O 1
ATOM 598 N N . ASP A 1 90 ? 12.411 -2.075 -7.756 1.00 90.19 90 ASP A N 1
ATOM 599 C CA . ASP A 1 90 ? 13.783 -1.599 -7.811 1.00 90.19 90 ASP A CA 1
ATOM 600 C C . ASP A 1 90 ? 13.897 -0.475 -8.849 1.00 90.19 90 ASP A C 1
ATOM 602 O O . ASP A 1 90 ? 13.112 -0.405 -9.805 1.00 90.19 90 ASP A O 1
ATOM 606 N N . CYS A 1 91 ? 14.869 0.413 -8.681 1.00 84.88 91 CYS A N 1
ATOM 607 C CA . CYS A 1 91 ? 15.161 1.453 -9.657 1.00 84.88 91 CYS A CA 1
ATOM 608 C C . CYS A 1 91 ? 16.404 1.060 -10.445 1.00 84.88 91 CYS A C 1
ATOM 610 O O . CYS A 1 91 ? 17.517 1.084 -9.934 1.00 84.88 91 CYS A O 1
ATOM 612 N N . LEU A 1 92 ? 16.219 0.709 -11.721 1.00 79.88 92 LEU A N 1
ATOM 613 C CA . LEU A 1 92 ? 17.348 0.325 -12.560 1.00 79.88 92 LEU A CA 1
ATOM 614 C C . LEU A 1 92 ? 18.219 1.544 -12.884 1.00 79.88 92 LEU A C 1
ATOM 616 O O . LEU A 1 92 ? 17.735 2.549 -13.411 1.00 79.88 92 LEU A O 1
ATOM 620 N N . ASP A 1 93 ? 19.507 1.387 -12.588 1.00 62.12 93 ASP A N 1
ATOM 621 C CA . ASP A 1 93 ? 20.585 2.370 -12.666 1.00 62.12 93 ASP A CA 1
ATOM 622 C C . ASP A 1 93 ? 20.593 3.245 -13.934 1.00 62.12 93 ASP A C 1
ATOM 624 O O . ASP A 1 93 ? 20.754 2.769 -15.064 1.00 62.12 93 ASP A O 1
ATOM 628 N N . GLY A 1 94 ? 20.564 4.560 -13.720 1.00 57.41 94 GLY A N 1
ATOM 629 C CA . GLY A 1 94 ? 21.466 5.479 -14.414 1.00 57.41 94 GLY A CA 1
ATOM 630 C C . GLY A 1 94 ? 22.694 5.711 -13.525 1.00 57.41 94 GLY A C 1
ATOM 631 O O . GLY A 1 94 ? 22.577 5.623 -12.310 1.00 57.41 94 GLY A O 1
ATOM 632 N N . GLU A 1 95 ? 23.868 6.017 -14.094 1.00 62.44 95 GLU A N 1
ATOM 633 C CA . GLU A 1 95 ? 25.118 6.254 -13.329 1.00 62.44 95 GLU A CA 1
ATOM 634 C C . GLU A 1 95 ? 25.025 7.399 -12.287 1.00 62.44 95 GLU A C 1
ATOM 636 O O . GLU A 1 95 ? 25.937 7.574 -11.482 1.00 62.44 95 GLU A O 1
ATOM 641 N N . ASP A 1 96 ? 23.910 8.135 -12.277 1.00 63.06 96 ASP A N 1
ATOM 642 C CA . ASP A 1 96 ? 23.503 9.093 -11.256 1.00 63.06 96 ASP A CA 1
ATOM 643 C C . ASP A 1 96 ? 22.211 8.579 -10.587 1.00 63.06 96 ASP A C 1
ATOM 645 O O . ASP A 1 96 ? 21.108 8.780 -11.102 1.00 63.06 96 ASP A O 1
ATOM 649 N N . HIS A 1 97 ? 22.348 7.862 -9.468 1.00 57.50 97 HIS A N 1
ATOM 650 C CA . HIS A 1 97 ? 21.226 7.215 -8.779 1.00 57.50 97 HIS A CA 1
ATOM 651 C C . HIS A 1 97 ? 20.280 8.259 -8.147 1.00 57.50 97 HIS A C 1
ATOM 653 O O . HIS A 1 97 ? 20.719 9.039 -7.294 1.00 57.50 97 HIS A O 1
ATOM 659 N N . PRO A 1 98 ? 18.994 8.310 -8.540 1.00 55.72 98 PRO A N 1
ATOM 660 C CA . PRO A 1 98 ? 18.004 9.160 -7.887 1.00 55.72 98 PRO A CA 1
ATOM 661 C C . PRO A 1 98 ? 17.723 8.691 -6.455 1.00 55.72 98 PRO A C 1
ATOM 663 O O . PRO A 1 98 ? 17.650 7.495 -6.193 1.00 55.72 98 PRO A O 1
ATOM 666 N N . THR A 1 99 ? 17.516 9.647 -5.551 1.00 59.91 99 THR A N 1
ATOM 667 C CA . THR A 1 99 ? 17.329 9.407 -4.114 1.00 59.91 99 THR A CA 1
ATOM 668 C C . THR A 1 99 ? 15.868 9.250 -3.688 1.00 59.91 99 THR A C 1
ATOM 670 O O . THR A 1 99 ? 15.605 9.209 -2.506 1.00 59.91 99 THR A O 1
ATOM 673 N N . GLU A 1 100 ? 14.871 9.235 -4.574 1.00 62.12 100 GLU A N 1
ATOM 674 C CA . GLU A 1 100 ? 13.458 9.125 -4.156 1.00 62.12 100 GLU A CA 1
ATOM 675 C C . GLU A 1 100 ? 12.633 8.317 -5.169 1.00 62.12 100 GLU A C 1
ATOM 677 O O . GLU A 1 100 ? 12.847 8.432 -6.379 1.00 62.12 100 GLU A O 1
ATOM 682 N N . LEU A 1 101 ? 11.601 7.584 -4.728 1.00 64.25 101 LEU A N 1
ATOM 683 C CA . LEU A 1 101 ? 10.650 6.924 -5.642 1.00 64.25 101 LEU A CA 1
ATOM 684 C C . LEU A 1 101 ? 10.044 7.909 -6.657 1.00 64.25 101 LEU A C 1
ATOM 686 O O . LEU A 1 101 ? 9.852 7.598 -7.835 1.00 64.25 101 LEU A O 1
ATOM 690 N N . SER A 1 102 ? 9.784 9.136 -6.197 1.00 65.38 102 SER A N 1
ATOM 691 C CA . SER A 1 102 ? 9.285 10.257 -6.999 1.00 65.38 102 SER A CA 1
ATOM 692 C C . SER A 1 102 ? 10.250 10.637 -8.138 1.00 65.38 102 SER A C 1
ATOM 694 O O . SER A 1 102 ? 9.825 11.034 -9.231 1.00 65.38 102 SER A O 1
ATOM 696 N N . THR A 1 103 ? 11.557 10.468 -7.923 1.00 66.75 103 THR A N 1
ATOM 697 C CA . THR A 1 103 ? 12.599 10.746 -8.916 1.00 66.75 103 THR A CA 1
ATOM 698 C C . THR A 1 103 ? 12.844 9.550 -9.831 1.00 66.75 103 THR A C 1
ATOM 700 O O . THR A 1 103 ? 13.096 9.765 -11.023 1.00 66.75 103 THR A O 1
ATOM 703 N N . CYS A 1 104 ? 12.616 8.315 -9.361 1.00 69.94 104 CYS A N 1
ATOM 704 C CA . CYS A 1 104 ? 12.455 7.160 -10.253 1.00 69.94 104 CYS A CA 1
ATOM 705 C C . CYS A 1 104 ? 11.248 7.335 -11.189 1.00 69.94 104 CYS A C 1
ATOM 707 O O . CYS A 1 104 ? 11.335 7.015 -12.371 1.00 69.94 104 CYS A O 1
ATOM 709 N N . ARG A 1 105 ? 10.143 7.915 -10.695 1.00 69.56 105 ARG A N 1
ATOM 710 C CA . ARG A 1 105 ? 8.924 8.186 -11.479 1.00 69.56 105 ARG A CA 1
ATOM 711 C C . ARG A 1 105 ? 9.134 9.212 -12.595 1.00 69.56 105 ARG A C 1
ATOM 713 O O . ARG A 1 105 ? 8.496 9.106 -13.640 1.00 69.56 105 ARG A O 1
ATOM 720 N N . THR A 1 106 ? 9.943 10.246 -12.366 1.00 56.75 106 THR A N 1
ATOM 721 C CA . THR A 1 106 ? 9.896 11.462 -13.201 1.00 56.75 106 THR A CA 1
ATOM 722 C C . THR A 1 106 ? 11.185 11.816 -13.926 1.00 56.75 106 THR A C 1
ATOM 724 O O . THR A 1 106 ? 11.102 12.530 -14.929 1.00 56.75 106 THR A O 1
ATOM 727 N N . GLN A 1 107 ? 12.358 11.380 -13.451 1.00 54.00 107 GLN A N 1
ATOM 728 C CA . GLN A 1 107 ? 13.577 12.113 -13.797 1.00 54.00 107 GLN A CA 1
ATOM 729 C C . GLN A 1 107 ? 14.779 11.267 -14.238 1.00 54.00 107 GLN A C 1
ATOM 731 O O . GLN A 1 107 ? 15.475 11.724 -15.146 1.00 54.00 107 GLN A O 1
ATOM 736 N N . TYR A 1 108 ? 15.027 10.064 -13.693 1.00 48.22 108 TYR A N 1
ATOM 737 C CA . TYR A 1 108 ? 16.342 9.420 -13.905 1.00 48.22 108 TYR A CA 1
ATOM 738 C C . TYR A 1 108 ? 16.386 7.892 -14.105 1.00 48.22 108 TYR A C 1
ATOM 740 O O . TYR A 1 108 ? 17.477 7.381 -14.346 1.00 48.22 108 TYR A O 1
ATOM 748 N N . GLY A 1 109 ? 15.270 7.148 -14.083 1.00 58.62 109 GLY A N 1
ATOM 749 C CA . GLY A 1 109 ? 15.336 5.678 -14.163 1.00 58.62 109 GLY A CA 1
ATOM 750 C C . GLY A 1 109 ? 14.109 4.987 -14.753 1.00 58.62 109 GLY A C 1
ATOM 751 O O . GLY A 1 109 ? 13.048 5.583 -14.913 1.00 58.62 109 GLY A O 1
ATOM 752 N N . THR A 1 110 ? 14.279 3.706 -15.095 1.00 75.38 110 THR A N 1
ATOM 753 C CA . THR A 1 110 ? 13.163 2.787 -15.364 1.00 75.38 110 THR A CA 1
ATOM 754 C C . THR A 1 110 ? 12.885 2.033 -14.072 1.00 75.38 110 THR A C 1
ATOM 756 O O . THR A 1 110 ? 13.739 1.278 -13.609 1.00 75.38 110 THR A O 1
ATOM 759 N N . LEU A 1 111 ? 11.712 2.257 -13.483 1.00 85.94 111 LEU A N 1
ATOM 760 C CA . LEU A 1 111 ? 11.238 1.465 -12.355 1.00 85.94 111 LEU A CA 1
ATOM 761 C C . LEU A 1 111 ? 11.035 0.022 -12.832 1.00 85.94 111 LEU A C 1
ATOM 763 O O . LEU A 1 111 ? 10.381 -0.223 -13.847 1.00 85.94 111 LEU A O 1
ATOM 767 N N . ALA A 1 112 ? 11.640 -0.930 -12.132 1.00 91.25 112 ALA A N 1
ATOM 768 C CA . ALA A 1 112 ? 11.541 -2.343 -12.441 1.00 91.25 112 ALA A CA 1
ATOM 769 C C . ALA A 1 112 ? 10.828 -3.066 -11.311 1.00 91.25 112 ALA A C 1
ATOM 771 O O . ALA A 1 112 ? 11.311 -3.161 -10.185 1.00 91.25 112 ALA A O 1
ATOM 772 N N . VAL A 1 113 ? 9.671 -3.627 -11.636 1.00 94.00 113 VAL A N 1
ATOM 773 C CA . VAL A 1 113 ? 8.983 -4.540 -10.735 1.00 94.00 113 VAL A CA 1
ATOM 774 C C . VAL A 1 113 ? 9.738 -5.867 -10.760 1.00 94.00 113 VAL A C 1
ATOM 776 O O . VAL A 1 113 ? 9.793 -6.550 -11.780 1.00 94.00 113 VAL A O 1
ATOM 779 N N . THR A 1 114 ? 10.334 -6.253 -9.636 1.00 95.06 114 THR A N 1
ATOM 780 C CA . THR A 1 114 ? 11.147 -7.479 -9.559 1.00 95.06 114 THR A CA 1
ATOM 781 C C . THR A 1 114 ? 10.288 -8.748 -9.549 1.00 95.06 114 THR A C 1
ATOM 783 O O . THR A 1 114 ? 10.760 -9.828 -9.911 1.00 95.06 114 THR A O 1
ATOM 786 N N . ASN A 1 115 ? 9.011 -8.630 -9.168 1.00 97.06 115 ASN A N 1
ATOM 787 C CA . ASN A 1 115 ? 8.049 -9.728 -9.092 1.00 97.06 115 ASN A CA 1
ATOM 788 C C . ASN A 1 115 ? 6.660 -9.348 -9.664 1.00 97.06 115 ASN A C 1
ATOM 790 O O . ASN A 1 115 ? 5.685 -9.211 -8.923 1.00 97.06 115 ASN A O 1
ATOM 794 N N . PRO A 1 116 ? 6.510 -9.235 -10.996 1.00 96.50 116 PRO A N 1
ATOM 795 C CA . PRO A 1 116 ? 5.283 -8.728 -11.631 1.00 96.50 116 PRO A CA 1
ATOM 796 C C . PRO A 1 116 ? 4.016 -9.559 -11.358 1.00 96.50 116 PRO A C 1
ATOM 798 O O . PRO A 1 116 ? 2.896 -9.037 -11.407 1.00 96.50 116 PRO A O 1
ATOM 801 N N . ASP A 1 117 ? 4.166 -10.839 -11.013 1.00 98.06 117 ASP A N 1
ATOM 802 C CA . ASP A 1 117 ? 3.050 -11.687 -10.584 1.00 98.06 117 ASP A CA 1
ATOM 803 C C . ASP A 1 117 ? 2.440 -11.211 -9.252 1.00 98.06 117 ASP A C 1
ATOM 805 O O . ASP A 1 117 ? 1.226 -11.309 -9.066 1.00 98.06 117 ASP A O 1
ATOM 809 N N . ALA A 1 118 ? 3.247 -10.647 -8.343 1.00 97.94 118 ALA A N 1
ATOM 810 C CA . ALA A 1 118 ? 2.764 -10.091 -7.079 1.00 97.94 118 ALA A CA 1
ATOM 811 C C . ALA A 1 118 ? 1.913 -8.836 -7.313 1.00 97.94 118 ALA A C 1
ATOM 813 O O . ALA A 1 118 ? 0.840 -8.717 -6.725 1.00 97.94 118 ALA A O 1
ATOM 814 N N . VAL A 1 119 ? 2.322 -7.959 -8.240 1.00 98.12 119 VAL A N 1
ATOM 815 C CA . VAL A 1 119 ? 1.515 -6.793 -8.649 1.00 98.12 119 VAL A CA 1
ATOM 816 C C . VAL A 1 119 ? 0.190 -7.244 -9.251 1.00 98.12 119 VAL A C 1
ATOM 818 O O . VAL A 1 119 ? -0.867 -6.727 -8.903 1.00 98.12 119 VAL A O 1
ATOM 821 N N . THR A 1 120 ? 0.225 -8.253 -10.123 1.00 98.38 120 THR A N 1
ATOM 822 C CA . THR A 1 120 ? -0.992 -8.793 -10.747 1.00 98.38 120 THR A CA 1
ATOM 823 C C . THR A 1 120 ? -1.937 -9.404 -9.705 1.00 98.38 120 THR A C 1
ATOM 825 O O . THR A 1 120 ? -3.148 -9.186 -9.774 1.00 98.38 120 THR A O 1
ATOM 828 N N . CYS A 1 121 ? -1.396 -10.128 -8.718 1.00 98.69 121 CYS A N 1
ATOM 829 C CA . CYS A 1 121 ? -2.153 -10.637 -7.572 1.00 98.69 121 CYS A CA 1
ATOM 830 C C . CYS A 1 121 ? -2.797 -9.492 -6.778 1.00 98.69 121 CYS A C 1
ATOM 832 O O . CYS A 1 121 ? -4.002 -9.522 -6.531 1.00 98.69 121 CYS A O 1
ATOM 834 N N . ALA A 1 122 ? -2.018 -8.462 -6.439 1.00 98.56 122 ALA A N 1
ATOM 835 C CA . ALA A 1 122 ? -2.468 -7.334 -5.632 1.00 98.56 122 ALA A CA 1
ATOM 836 C C . ALA A 1 122 ? -3.582 -6.534 -6.324 1.00 98.56 122 ALA A C 1
ATOM 838 O O . ALA A 1 122 ? -4.642 -6.319 -5.741 1.00 98.56 122 ALA A O 1
ATOM 839 N N . LEU A 1 123 ? -3.403 -6.188 -7.603 1.00 98.62 123 LEU A N 1
ATOM 840 C CA . LEU A 1 123 ? -4.430 -5.502 -8.394 1.00 98.62 123 LEU A CA 1
ATOM 841 C C . LEU A 1 123 ? -5.701 -6.346 -8.562 1.00 98.62 123 LEU A C 1
ATOM 843 O O . LEU A 1 123 ? -6.806 -5.809 -8.563 1.00 98.62 123 LEU A O 1
ATOM 847 N N . THR A 1 124 ? -5.565 -7.671 -8.666 1.00 98.56 124 THR A N 1
ATOM 848 C CA . THR A 1 124 ? -6.721 -8.581 -8.694 1.00 98.56 124 THR A CA 1
ATOM 849 C C . THR A 1 124 ? -7.479 -8.550 -7.367 1.00 98.56 124 THR A C 1
ATOM 851 O O . THR A 1 124 ? -8.703 -8.440 -7.373 1.00 98.56 124 THR A O 1
ATOM 854 N N . ALA A 1 125 ? -6.770 -8.590 -6.234 1.00 98.50 125 ALA A N 1
ATOM 855 C CA . ALA A 1 125 ? -7.378 -8.499 -4.909 1.00 98.50 125 ALA A CA 1
ATOM 856 C C . ALA A 1 125 ? -8.104 -7.160 -4.690 1.00 98.50 125 ALA A C 1
ATOM 858 O O . ALA A 1 125 ? -9.220 -7.164 -4.171 1.00 98.50 125 ALA A O 1
ATOM 859 N N . LEU A 1 126 ? -7.516 -6.044 -5.143 1.00 98.44 126 LEU A N 1
ATOM 860 C CA . LEU A 1 126 ? -8.133 -4.711 -5.112 1.00 98.44 126 LEU A CA 1
ATOM 861 C C . LEU A 1 126 ? -9.405 -4.645 -5.962 1.00 98.44 126 LEU A C 1
ATOM 863 O O . LEU A 1 126 ? -10.460 -4.240 -5.470 1.00 98.44 126 LEU A O 1
ATOM 867 N N . ARG A 1 127 ? -9.332 -5.109 -7.217 1.00 98.31 127 ARG A N 1
ATOM 868 C CA . ARG A 1 127 ? -10.486 -5.184 -8.126 1.00 98.31 127 ARG A CA 1
ATOM 869 C C . ARG A 1 127 ? -11.629 -5.990 -7.514 1.00 98.31 127 ARG A C 1
ATOM 871 O O . ARG A 1 127 ? -12.780 -5.562 -7.556 1.00 98.31 127 ARG A O 1
ATOM 878 N N . ASP A 1 128 ? -11.299 -7.147 -6.949 1.00 98.38 128 ASP A N 1
ATOM 879 C CA . ASP A 1 128 ? -12.274 -8.093 -6.408 1.00 98.38 128 ASP A CA 1
ATOM 880 C C . ASP A 1 128 ? -12.700 -7.741 -4.970 1.00 98.38 128 ASP A C 1
ATOM 882 O O . ASP A 1 128 ? -13.539 -8.442 -4.405 1.00 98.38 128 ASP A O 1
ATOM 886 N N . ARG A 1 129 ? -12.147 -6.661 -4.385 1.00 97.94 129 ARG A N 1
ATOM 887 C CA . ARG A 1 129 ? -12.386 -6.214 -2.999 1.00 97.94 129 ARG A CA 1
ATOM 888 C C . ARG A 1 129 ? -12.194 -7.360 -1.995 1.00 97.94 129 ARG A C 1
ATOM 890 O O . ARG A 1 129 ? -13.013 -7.574 -1.105 1.00 97.94 129 ARG A O 1
ATOM 897 N N . THR A 1 130 ? -11.138 -8.152 -2.185 1.00 98.31 130 THR A N 1
ATOM 898 C CA . THR A 1 130 ? -10.859 -9.321 -1.338 1.00 98.31 130 THR A CA 1
ATOM 899 C C . THR A 1 130 ? -10.358 -8.856 0.026 1.00 98.31 130 THR A C 1
ATOM 901 O O . THR A 1 130 ? -9.330 -8.200 0.091 1.00 98.31 130 THR A O 1
ATOM 904 N N . GLU A 1 131 ? -11.059 -9.208 1.105 1.00 98.00 131 GLU A N 1
ATOM 905 C CA . GLU A 1 131 ? -10.677 -8.840 2.476 1.00 98.00 131 GLU A CA 1
ATOM 906 C C . GLU A 1 131 ? -9.299 -9.404 2.861 1.00 98.00 131 GLU A C 1
ATOM 908 O O . GLU A 1 131 ? -9.046 -10.601 2.709 1.00 98.00 131 GLU A O 1
ATOM 913 N N . GLY A 1 132 ? -8.427 -8.552 3.399 1.00 97.75 132 GLY A N 1
ATOM 914 C CA . GLY A 1 132 ? -7.038 -8.857 3.748 1.00 97.75 132 GLY A CA 1
ATOM 915 C C . GLY A 1 132 ? -6.131 -7.670 3.437 1.00 97.75 132 GLY A C 1
ATOM 916 O O . GLY A 1 132 ? -6.626 -6.589 3.140 1.00 97.75 132 GLY A O 1
ATOM 917 N N . TYR A 1 133 ? -4.8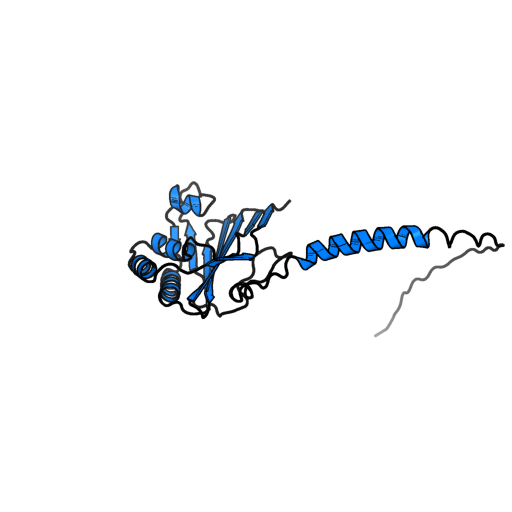10 -7.841 3.482 1.00 98.12 133 TYR A N 1
ATOM 918 C CA . TYR A 1 133 ? -3.897 -6.736 3.172 1.00 98.12 133 TYR A CA 1
ATOM 919 C C . TYR A 1 133 ? -2.852 -7.083 2.111 1.00 98.12 133 TYR A C 1
ATOM 921 O O . TYR A 1 133 ? -2.483 -8.242 1.888 1.00 98.12 133 TYR A O 1
ATOM 929 N N . LEU A 1 134 ? -2.393 -6.033 1.442 1.00 98.38 134 LEU A N 1
ATOM 930 C CA . LEU A 1 134 ? -1.393 -6.025 0.383 1.00 98.38 134 LEU A CA 1
ATOM 931 C C . LEU A 1 134 ? -0.222 -5.170 0.843 1.00 98.38 134 LEU A C 1
ATOM 933 O O . LEU A 1 134 ? -0.441 -4.169 1.514 1.00 98.38 134 LEU A O 1
ATOM 937 N N . GLN A 1 135 ? 1.000 -5.550 0.483 1.00 97.94 135 GLN A N 1
ATOM 938 C CA . GLN A 1 135 ? 2.208 -4.821 0.863 1.00 97.94 135 GLN A CA 1
ATOM 939 C C . GLN A 1 135 ? 3.100 -4.589 -0.341 1.00 97.94 135 GLN A C 1
ATOM 941 O O . GLN A 1 135 ? 3.171 -5.431 -1.245 1.00 97.94 135 GLN A O 1
ATOM 946 N N . TRP A 1 136 ? 3.827 -3.482 -0.301 1.00 97.75 136 TRP A N 1
ATOM 947 C CA . TRP A 1 136 ? 4.930 -3.227 -1.206 1.00 97.75 136 TRP A CA 1
ATOM 948 C C . TRP A 1 136 ? 6.157 -2.729 -0.457 1.00 97.75 136 TRP A C 1
ATOM 950 O O . TRP A 1 136 ? 6.072 -2.164 0.632 1.00 97.75 136 TRP A O 1
ATOM 960 N N . GLU A 1 137 ? 7.293 -2.955 -1.094 1.00 95.88 137 GLU A N 1
ATOM 961 C CA . GLU A 1 137 ? 8.602 -2.478 -0.702 1.00 95.88 137 GLU A CA 1
ATOM 962 C C . GLU A 1 137 ? 9.337 -2.047 -1.971 1.00 95.88 137 GLU A C 1
ATOM 964 O O . GLU A 1 137 ? 9.310 -2.720 -3.007 1.00 95.88 137 GLU A O 1
ATOM 969 N N . SER A 1 138 ? 9.983 -0.899 -1.888 1.00 92.00 138 SER A N 1
ATOM 970 C CA . SER A 1 138 ? 10.892 -0.390 -2.889 1.00 92.00 138 SER A CA 1
ATOM 971 C C . SER A 1 138 ? 12.186 -0.038 -2.192 1.00 92.00 138 SER A C 1
ATOM 973 O O . SER A 1 138 ? 12.172 0.683 -1.202 1.00 92.00 138 SER A O 1
ATOM 975 N N . SER A 1 139 ? 13.301 -0.535 -2.706 1.00 88.56 139 SER A N 1
ATOM 976 C CA . SER A 1 139 ? 14.627 -0.201 -2.194 1.00 88.56 139 SER A CA 1
ATOM 977 C C . SER A 1 139 ? 15.466 0.282 -3.370 1.00 88.56 139 SER A C 1
ATOM 979 O O . SER A 1 139 ? 16.278 -0.478 -3.892 1.00 88.56 139 SER A O 1
ATOM 981 N N . PRO A 1 140 ? 15.222 1.515 -3.864 1.00 77.62 140 PRO A N 1
ATOM 982 C CA . PRO A 1 140 ? 15.893 2.036 -5.053 1.00 77.62 140 PRO A CA 1
ATOM 983 C C . PRO A 1 140 ? 17.419 2.041 -4.922 1.00 77.62 140 PRO A C 1
ATOM 985 O O . PRO A 1 140 ? 18.110 2.023 -5.937 1.00 77.62 140 PRO A O 1
ATOM 988 N N . HIS A 1 141 ? 17.939 2.100 -3.691 1.00 78.31 141 HIS A N 1
ATOM 989 C CA . HIS A 1 141 ? 19.341 1.867 -3.363 1.00 78.31 141 HIS A CA 1
ATOM 990 C C . HIS A 1 141 ? 19.541 1.709 -1.842 1.00 78.31 141 HIS A C 1
ATOM 992 O O . HIS A 1 141 ? 18.608 1.804 -1.052 1.00 78.31 141 HIS A O 1
ATOM 998 N N . ASP A 1 142 ? 20.791 1.515 -1.418 1.00 79.44 142 ASP A N 1
ATOM 999 C CA . ASP A 1 142 ? 21.207 1.197 -0.042 1.00 79.44 142 ASP A CA 1
ATOM 1000 C C . ASP A 1 142 ? 20.807 2.193 1.063 1.00 79.44 142 ASP A C 1
ATOM 1002 O O . ASP A 1 142 ? 20.926 1.863 2.242 1.00 79.44 142 ASP A O 1
ATOM 1006 N N . GLN A 1 143 ? 20.355 3.396 0.711 1.00 83.88 143 GLN A N 1
ATOM 1007 C CA . GLN A 1 143 ? 20.030 4.461 1.663 1.00 83.88 143 GLN A CA 1
ATOM 1008 C C . GLN A 1 143 ? 18.556 4.860 1.640 1.00 83.88 143 GLN A C 1
ATOM 1010 O O . GLN A 1 143 ? 18.147 5.634 2.496 1.00 83.88 143 GLN A O 1
ATOM 1015 N N . PHE A 1 144 ? 17.768 4.39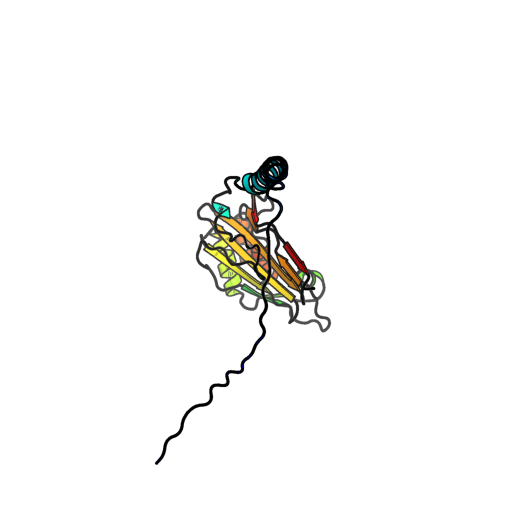9 0.669 1.00 86.69 144 PHE A N 1
ATOM 1016 C CA . PHE A 1 144 ? 16.384 4.837 0.514 1.00 86.69 144 PHE A CA 1
ATOM 1017 C C . PHE A 1 144 ? 15.506 3.621 0.348 1.00 86.69 144 PHE A C 1
ATOM 1019 O O . PHE A 1 144 ? 15.805 2.718 -0.434 1.00 86.69 144 PHE A O 1
ATOM 1026 N N . SER A 1 145 ? 14.437 3.562 1.124 1.00 91.50 145 SER A N 1
ATOM 1027 C CA . SER A 1 145 ? 13.435 2.525 0.971 1.00 91.50 145 SER A CA 1
ATOM 1028 C C . SER A 1 145 ? 12.057 3.090 1.248 1.00 91.50 145 SER A C 1
ATOM 1030 O O . SER A 1 145 ? 11.864 3.788 2.239 1.00 91.50 145 SER A O 1
ATOM 1032 N N . ASP A 1 146 ? 11.121 2.775 0.368 1.00 93.44 146 ASP A N 1
ATOM 1033 C CA . ASP A 1 146 ? 9.715 3.123 0.478 1.00 93.44 146 ASP A CA 1
ATOM 1034 C C . ASP A 1 146 ? 8.918 1.849 0.705 1.00 93.44 146 ASP A C 1
ATOM 1036 O O . ASP A 1 146 ? 9.165 0.809 0.095 1.00 93.44 146 ASP A O 1
ATOM 1040 N N . PHE A 1 147 ? 7.926 1.934 1.565 1.00 95.56 147 PHE A N 1
ATOM 1041 C CA . PHE A 1 147 ? 7.111 0.809 1.969 1.00 95.56 147 PHE A CA 1
ATOM 1042 C C . PHE A 1 147 ? 5.661 1.255 2.051 1.00 95.56 147 PHE A C 1
ATOM 1044 O O . PHE A 1 147 ? 5.353 2.445 2.161 1.00 95.56 147 PHE A O 1
ATOM 1051 N N . GLY A 1 148 ? 4.756 0.291 2.053 1.00 96.69 148 GLY A N 1
ATOM 1052 C CA . GLY A 1 148 ? 3.378 0.587 2.379 1.00 96.69 148 GLY A CA 1
ATOM 1053 C C . GLY A 1 148 ? 2.479 -0.625 2.353 1.00 96.69 148 GLY A C 1
ATOM 1054 O O . GLY A 1 148 ? 2.892 -1.746 2.027 1.00 96.69 148 GLY A O 1
ATOM 1055 N N . TYR A 1 149 ? 1.228 -0.384 2.722 1.00 98.06 149 TYR A N 1
ATOM 1056 C CA . TYR A 1 149 ? 0.170 -1.367 2.601 1.00 98.06 149 TYR A CA 1
ATOM 1057 C C . TYR A 1 149 ? -1.167 -0.747 2.207 1.00 98.06 149 TYR A C 1
ATOM 1059 O O . TYR A 1 149 ? -1.427 0.434 2.437 1.00 98.06 149 TYR A O 1
ATOM 1067 N N . VAL A 1 150 ? -2.037 -1.605 1.673 1.00 98.19 150 VAL A N 1
ATOM 1068 C CA . VAL A 1 150 ? -3.483 -1.376 1.574 1.00 98.19 150 VAL A CA 1
ATOM 1069 C C . VAL A 1 150 ? -4.186 -2.543 2.263 1.00 98.19 150 VAL A C 1
ATOM 1071 O O . VAL A 1 150 ? -3.985 -3.698 1.885 1.00 98.19 150 VAL A O 1
ATOM 1074 N N . SER A 1 151 ? -4.994 -2.248 3.278 1.00 97.94 151 SER A N 1
ATOM 1075 C CA . SER A 1 151 ? -5.798 -3.203 4.043 1.00 97.94 151 SER A CA 1
ATOM 1076 C C . SER A 1 151 ? -7.258 -3.092 3.631 1.00 97.94 151 SER A C 1
ATOM 1078 O O . SER A 1 151 ? -7.907 -2.096 3.933 1.00 97.94 151 SER A O 1
ATOM 1080 N N . ILE A 1 152 ? -7.767 -4.093 2.925 1.00 98.12 152 ILE A N 1
ATOM 1081 C CA . ILE A 1 152 ? -9.132 -4.155 2.409 1.00 98.12 152 ILE A CA 1
ATOM 1082 C C . ILE A 1 152 ? -10.038 -4.741 3.493 1.00 98.12 152 ILE A C 1
ATOM 1084 O O . ILE A 1 152 ? -9.831 -5.868 3.953 1.00 98.12 152 ILE A O 1
ATOM 1088 N N . LEU A 1 153 ? -11.056 -3.979 3.878 1.00 97.19 153 LEU A N 1
ATOM 1089 C CA . LEU A 1 153 ? -12.017 -4.334 4.914 1.00 97.19 153 LEU A CA 1
ATOM 1090 C C . LEU A 1 153 ? -13.188 -5.139 4.333 1.00 97.19 153 LEU A C 1
ATOM 1092 O O . LEU A 1 153 ? -13.474 -5.097 3.135 1.00 97.19 153 LEU A O 1
ATOM 1096 N N . ALA A 1 154 ? -13.917 -5.847 5.199 1.00 96.44 154 ALA A N 1
ATOM 1097 C CA . ALA A 1 154 ? -15.061 -6.675 4.804 1.00 96.44 154 ALA A CA 1
ATOM 1098 C C . ALA A 1 154 ? -16.214 -5.887 4.144 1.00 96.44 154 ALA A C 1
ATOM 1100 O O . ALA A 1 154 ? -17.031 -6.467 3.427 1.00 96.44 154 ALA A O 1
ATOM 1101 N N . ASP A 1 155 ? -16.306 -4.580 4.398 1.00 95.94 155 ASP A N 1
ATOM 1102 C CA . ASP A 1 155 ? -17.307 -3.690 3.801 1.00 95.94 155 ASP A CA 1
ATOM 1103 C C . ASP A 1 155 ? -16.873 -3.093 2.448 1.00 95.94 155 ASP A C 1
ATOM 1105 O O . ASP A 1 155 ? -17.671 -2.423 1.794 1.00 95.94 155 ASP A O 1
ATOM 1109 N N . GLY A 1 156 ? -15.649 -3.385 1.997 1.00 95.50 156 GLY A N 1
ATOM 1110 C CA . GLY A 1 156 ? -15.091 -2.929 0.726 1.00 95.50 156 GLY A CA 1
ATOM 1111 C C . GLY A 1 156 ? -14.321 -1.609 0.793 1.00 95.50 156 GLY A C 1
ATOM 1112 O O . GLY A 1 156 ? -13.702 -1.250 -0.217 1.00 95.50 156 GLY A O 1
ATOM 1113 N N . ARG A 1 157 ? -14.317 -0.924 1.945 1.00 97.56 157 ARG A N 1
ATOM 1114 C CA . ARG A 1 157 ? -13.403 0.192 2.232 1.00 97.56 157 ARG A CA 1
ATOM 1115 C C . ARG A 1 157 ? -11.989 -0.335 2.455 1.00 97.56 157 ARG A C 1
ATOM 1117 O O . ARG A 1 157 ? -11.772 -1.547 2.553 1.00 97.56 157 ARG A O 1
ATOM 1124 N N . ALA A 1 158 ? -11.018 0.563 2.535 1.00 98.00 158 ALA A N 1
ATOM 1125 C CA . ALA A 1 158 ? -9.655 0.181 2.842 1.00 98.00 158 ALA A CA 1
ATOM 1126 C C . ALA A 1 158 ? -8.913 1.228 3.664 1.00 98.00 158 ALA A C 1
ATOM 1128 O O . ALA A 1 158 ? -9.206 2.420 3.593 1.00 98.00 158 ALA A O 1
ATOM 1129 N N . VAL A 1 159 ? -7.916 0.754 4.408 1.00 98.00 159 VAL A N 1
ATOM 1130 C CA . VAL A 1 159 ? -6.918 1.608 5.046 1.00 98.00 159 VAL A CA 1
ATOM 1131 C C . VAL A 1 159 ? -5.609 1.513 4.282 1.00 98.00 159 VAL A C 1
ATOM 1133 O O . VAL A 1 159 ? -5.107 0.410 4.060 1.00 98.00 159 VAL A O 1
ATOM 1136 N N . GLY A 1 160 ? -5.050 2.651 3.895 1.00 97.25 160 GLY A N 1
ATOM 1137 C CA . GLY A 1 160 ? -3.742 2.731 3.253 1.00 97.25 160 GLY A CA 1
ATOM 1138 C C . GLY A 1 160 ? -2.755 3.493 4.116 1.00 97.25 160 GLY A C 1
ATOM 1139 O O . GLY A 1 160 ? -3.127 4.448 4.796 1.00 97.25 160 GLY A O 1
ATOM 1140 N N . ARG A 1 161 ? -1.494 3.064 4.078 1.00 97.06 161 ARG A N 1
ATOM 1141 C CA . ARG A 1 161 ? -0.375 3.797 4.670 1.00 97.06 161 ARG A CA 1
ATOM 1142 C C . ARG A 1 161 ? 0.879 3.586 3.835 1.00 97.06 161 ARG A C 1
ATOM 1144 O O . ARG A 1 161 ? 1.177 2.449 3.465 1.00 97.06 161 ARG A O 1
ATOM 1151 N N . ALA A 1 162 ? 1.633 4.657 3.621 1.00 96.25 162 ALA A N 1
ATOM 1152 C CA . ALA A 1 162 ? 2.987 4.613 3.090 1.00 96.25 162 ALA A CA 1
ATOM 1153 C C . ALA A 1 162 ? 3.985 5.141 4.128 1.00 96.25 162 ALA A C 1
ATOM 1155 O O . ALA A 1 162 ? 3.642 5.942 5.001 1.00 96.25 162 ALA A O 1
ATOM 1156 N N . TRP A 1 163 ? 5.224 4.672 4.060 1.00 95.44 163 TRP A N 1
ATOM 1157 C CA . TRP A 1 163 ? 6.324 5.202 4.858 1.00 95.44 163 TRP A CA 1
ATOM 1158 C C . TRP A 1 163 ? 7.645 5.016 4.130 1.00 95.44 163 TRP A C 1
ATOM 1160 O O . TRP A 1 163 ? 7.762 4.217 3.202 1.00 95.44 163 TRP A O 1
ATOM 1170 N N . TYR A 1 164 ? 8.648 5.760 4.567 1.00 93.38 164 TYR A N 1
ATOM 1171 C CA . TYR A 1 164 ? 9.951 5.812 3.944 1.00 93.38 164 TYR A CA 1
ATOM 1172 C C . TYR A 1 164 ? 11.068 5.811 4.987 1.00 93.38 164 TYR A C 1
ATOM 1174 O O . TYR A 1 164 ? 10.926 6.307 6.109 1.00 93.38 164 TYR A O 1
ATOM 1182 N N . ALA A 1 165 ? 12.204 5.252 4.592 1.00 91.94 165 ALA A N 1
ATOM 1183 C CA . ALA A 1 165 ? 13.457 5.246 5.326 1.00 91.94 165 ALA A CA 1
ATOM 1184 C C . ALA A 1 165 ? 14.532 5.863 4.433 1.00 91.94 165 ALA A C 1
ATOM 1186 O O . ALA A 1 165 ? 14.899 5.272 3.422 1.00 91.94 165 ALA A O 1
ATOM 1187 N N . HIS A 1 166 ? 14.995 7.062 4.779 1.00 89.94 166 HIS A N 1
ATOM 1188 C CA . HIS A 1 166 ? 15.963 7.848 4.014 1.00 89.94 166 HIS A CA 1
ATOM 1189 C C . HIS A 1 166 ? 17.207 8.109 4.870 1.00 89.94 166 HIS A C 1
ATOM 1191 O O . HIS A 1 166 ? 17.169 8.941 5.776 1.00 89.94 166 HIS A O 1
ATOM 1197 N N . ASP A 1 167 ? 18.319 7.445 4.568 1.00 87.56 167 ASP A N 1
ATOM 1198 C CA . ASP A 1 167 ? 19.583 7.501 5.310 1.00 87.56 167 ASP A CA 1
ATOM 1199 C C . ASP A 1 167 ? 19.377 7.215 6.814 1.00 87.56 167 ASP A C 1
ATOM 1201 O O . ASP A 1 167 ? 19.185 6.065 7.211 1.00 87.56 167 ASP A O 1
ATOM 1205 N N . LEU A 1 168 ? 19.363 8.255 7.653 1.00 87.94 168 LEU A N 1
ATOM 1206 C CA . LEU A 1 168 ? 19.105 8.173 9.099 1.00 87.94 168 LEU A CA 1
ATOM 1207 C C . LEU A 1 168 ? 17.701 8.661 9.497 1.00 87.94 168 LEU A C 1
ATOM 1209 O O . LEU A 1 168 ? 17.367 8.712 10.682 1.00 87.94 168 LEU A O 1
ATOM 1213 N N . GLY A 1 169 ? 16.901 9.085 8.524 1.00 90.44 169 GLY A N 1
ATOM 1214 C CA . GLY A 1 169 ? 15.549 9.586 8.699 1.00 90.44 169 GLY A CA 1
ATOM 1215 C C . GLY A 1 169 ? 14.502 8.524 8.397 1.00 90.44 169 GLY A C 1
ATOM 1216 O O . GLY A 1 169 ? 14.644 7.734 7.469 1.00 90.44 169 GLY A O 1
ATOM 1217 N N . LEU A 1 170 ? 13.420 8.543 9.162 1.00 92.25 170 LEU A N 1
ATOM 1218 C CA . LEU A 1 170 ? 12.235 7.728 8.929 1.00 92.25 170 LEU A CA 1
ATOM 1219 C C . LEU A 1 170 ? 11.020 8.637 8.912 1.00 92.25 170 LEU A C 1
ATOM 1221 O O . LEU A 1 170 ? 10.947 9.587 9.693 1.00 92.25 170 LEU A O 1
ATOM 1225 N N . GLY A 1 171 ? 10.070 8.370 8.034 1.00 92.62 171 GLY A N 1
ATOM 1226 C CA . GLY A 1 171 ? 8.800 9.071 8.049 1.00 92.62 171 GLY A CA 1
ATOM 1227 C C . GLY A 1 171 ? 7.681 8.168 7.595 1.00 92.62 171 GLY A C 1
ATOM 1228 O O . GLY A 1 171 ? 7.870 7.343 6.712 1.00 92.62 171 GLY A O 1
ATOM 1229 N N . ALA A 1 172 ? 6.523 8.321 8.212 1.00 95.25 172 ALA A N 1
ATOM 1230 C CA . ALA A 1 172 ? 5.304 7.641 7.835 1.00 95.25 172 ALA A CA 1
ATOM 1231 C C . ALA A 1 172 ? 4.251 8.682 7.478 1.00 95.25 172 ALA A C 1
ATOM 1233 O O . ALA A 1 172 ? 4.109 9.692 8.168 1.00 95.25 172 ALA A O 1
ATOM 1234 N N . GLU A 1 173 ? 3.511 8.424 6.411 1.00 95.19 173 GLU A N 1
ATOM 1235 C CA . GLU A 1 173 ? 2.314 9.184 6.088 1.00 95.19 173 GLU A CA 1
ATOM 1236 C C . GLU A 1 173 ? 1.168 8.791 7.032 1.00 95.19 173 GLU A C 1
ATOM 1238 O O . GLU A 1 173 ? 1.258 7.812 7.793 1.00 95.19 173 GLU A O 1
ATOM 1243 N N . ASP A 1 174 ? 0.097 9.582 6.984 1.00 96.56 174 ASP A N 1
ATOM 1244 C CA . ASP A 1 174 ? -1.158 9.271 7.660 1.00 96.56 174 ASP A CA 1
ATOM 1245 C C . ASP A 1 174 ? -1.652 7.885 7.212 1.00 96.56 174 ASP A C 1
ATOM 1247 O O . ASP A 1 174 ? -1.682 7.572 6.019 1.00 96.56 174 ASP A O 1
ATOM 1251 N N . ALA A 1 175 ? -2.063 7.048 8.163 1.00 97.00 175 ALA A N 1
ATOM 1252 C CA . ALA A 1 175 ? -2.858 5.870 7.850 1.00 97.00 175 ALA A CA 1
ATOM 1253 C C . ALA A 1 175 ? -4.303 6.328 7.655 1.00 97.00 175 ALA A C 1
ATOM 1255 O O . ALA A 1 175 ? -4.949 6.753 8.614 1.00 97.00 175 ALA A O 1
ATOM 1256 N N . VAL A 1 176 ? -4.813 6.267 6.429 1.00 97.25 176 VAL A N 1
ATOM 1257 C CA . VAL A 1 176 ? -6.122 6.838 6.083 1.00 97.25 176 VAL A CA 1
ATOM 1258 C C . VAL A 1 176 ? -7.123 5.756 5.715 1.00 97.25 176 VAL A C 1
ATOM 1260 O O . VAL A 1 176 ? -6.815 4.854 4.938 1.00 97.25 176 VAL A O 1
ATOM 1263 N N . LEU A 1 177 ? -8.330 5.863 6.265 1.00 97.56 177 LEU A N 1
ATOM 1264 C CA . LEU A 1 177 ? -9.499 5.095 5.859 1.00 97.56 177 LEU A CA 1
ATOM 1265 C C . LEU A 1 177 ? -10.179 5.817 4.696 1.00 97.56 177 LEU A C 1
ATOM 1267 O O . LEU A 1 177 ? -10.565 6.983 4.813 1.00 97.56 177 LEU A O 1
ATOM 1271 N N . ALA A 1 178 ? -10.358 5.115 3.585 1.00 97.75 178 ALA A N 1
ATOM 1272 C CA . ALA A 1 178 ? -11.028 5.631 2.400 1.00 97.75 178 ALA A CA 1
ATOM 1273 C C . ALA A 1 178 ? -11.776 4.515 1.656 1.00 97.75 178 ALA A C 1
ATOM 1275 O O . ALA A 1 178 ? -11.636 3.321 1.939 1.00 97.75 178 ALA A O 1
ATOM 1276 N N . GLU A 1 179 ? -12.580 4.903 0.672 1.00 97.94 179 GLU A N 1
ATOM 1277 C CA . GLU A 1 179 ? -13.055 3.967 -0.346 1.00 97.94 179 GLU A CA 1
ATOM 1278 C C . GLU A 1 179 ? -11.892 3.583 -1.271 1.00 97.94 179 GLU A C 1
ATOM 1280 O O . GLU A 1 179 ? -11.042 4.419 -1.570 1.00 97.94 179 GLU A O 1
ATOM 1285 N N . LEU A 1 180 ? -11.853 2.346 -1.783 1.00 98.06 180 LEU A N 1
ATOM 1286 C CA . LEU A 1 180 ? -10.958 2.060 -2.914 1.00 98.06 180 LEU A CA 1
ATOM 1287 C C . LEU A 1 180 ? -11.535 2.632 -4.206 1.00 98.06 180 LEU A C 1
ATOM 1289 O O . LEU A 1 180 ? -12.761 2.715 -4.376 1.00 98.06 180 LEU A O 1
ATOM 1293 N N . ASP A 1 181 ? -10.648 2.872 -5.161 1.00 98.12 181 ASP A N 1
ATOM 1294 C CA . ASP A 1 181 ? -11.006 3.284 -6.510 1.00 98.12 181 ASP A CA 1
ATOM 1295 C C . ASP A 1 181 ? -12.006 2.333 -7.204 1.00 98.12 181 ASP A C 1
ATOM 1297 O O . ASP A 1 181 ? -12.102 1.138 -6.883 1.00 98.12 181 ASP A O 1
ATOM 1301 N N . PRO A 1 182 ? -12.797 2.820 -8.178 1.00 97.94 182 PRO A N 1
ATOM 1302 C CA . PRO A 1 182 ? -13.768 1.991 -8.881 1.00 97.94 182 PRO A CA 1
ATOM 1303 C C . PRO A 1 182 ? -13.138 0.751 -9.531 1.00 97.94 182 PRO A C 1
ATOM 1305 O O . PRO A 1 182 ? -12.044 0.801 -10.079 1.00 97.94 182 PRO A O 1
ATOM 1308 N N . VAL A 1 183 ? -13.888 -0.354 -9.579 1.00 97.69 183 VAL A N 1
ATOM 1309 C CA . VAL A 1 183 ? -13.452 -1.628 -10.196 1.00 97.69 183 VAL A CA 1
ATOM 1310 C C . VAL A 1 183 ? -12.880 -1.444 -11.611 1.00 97.69 183 VAL A C 1
ATOM 1312 O O . VAL A 1 183 ? -11.884 -2.074 -11.954 1.00 97.69 183 VAL A O 1
ATOM 1315 N N . MET A 1 184 ? -13.472 -0.549 -12.413 1.00 97.81 184 MET A N 1
ATOM 1316 C CA . MET A 1 184 ? -12.995 -0.260 -13.773 1.00 97.81 184 MET A CA 1
ATOM 1317 C C . MET A 1 184 ? -11.580 0.331 -13.796 1.00 97.81 184 MET A C 1
ATOM 1319 O O . MET A 1 184 ? -10.829 0.026 -14.716 1.00 97.81 184 MET A O 1
ATOM 1323 N N . THR A 1 185 ? -11.197 1.119 -12.784 1.00 97.88 185 THR A N 1
ATOM 1324 C CA . THR A 1 185 ? -9.828 1.631 -12.650 1.00 97.88 185 THR A CA 1
ATOM 1325 C C . THR A 1 185 ? -8.848 0.466 -12.542 1.00 97.88 185 THR A C 1
ATOM 1327 O O . THR A 1 185 ? -7.872 0.407 -13.284 1.00 97.88 185 THR A O 1
ATOM 1330 N N . PHE A 1 186 ? -9.143 -0.525 -11.697 1.00 98.12 186 PHE A N 1
ATOM 1331 C CA . PHE A 1 186 ? -8.274 -1.691 -11.538 1.00 98.12 186 PHE A CA 1
ATOM 1332 C C . PHE A 1 186 ? -8.270 -2.620 -12.760 1.00 98.12 186 PHE A C 1
ATOM 1334 O O . PHE A 1 186 ? -7.236 -3.222 -13.050 1.00 98.12 186 PHE A O 1
ATOM 1341 N N . ASP A 1 187 ? -9.374 -2.719 -13.508 1.00 98.19 187 ASP A N 1
ATOM 1342 C CA . ASP A 1 187 ? -9.392 -3.418 -14.802 1.00 98.19 187 ASP A CA 1
ATOM 1343 C C . ASP A 1 187 ? -8.462 -2.743 -15.824 1.00 98.19 187 ASP A C 1
ATOM 1345 O O . ASP A 1 187 ? -7.680 -3.428 -16.491 1.00 98.19 187 ASP A O 1
ATOM 1349 N N . ASP A 1 188 ? -8.495 -1.410 -15.910 1.00 98.06 188 ASP A N 1
ATOM 1350 C CA . ASP A 1 188 ? -7.603 -0.635 -16.779 1.00 98.06 188 ASP A CA 1
ATOM 1351 C C . ASP A 1 188 ? -6.136 -0.790 -16.350 1.00 98.06 188 ASP A C 1
ATOM 1353 O O . ASP A 1 188 ? -5.257 -0.995 -17.193 1.00 98.06 188 ASP A O 1
ATOM 1357 N N . CYS A 1 189 ? -5.869 -0.782 -15.041 1.00 97.88 189 CYS A N 1
ATOM 1358 C CA . CYS A 1 189 ? -4.545 -1.047 -14.486 1.00 97.88 189 CYS A CA 1
ATOM 1359 C C . CYS A 1 189 ? -4.057 -2.454 -14.845 1.00 97.88 189 CYS A C 1
ATOM 1361 O O . CYS A 1 189 ? -2.965 -2.602 -15.383 1.00 97.88 189 CYS A O 1
ATOM 1363 N N . LEU A 1 190 ? -4.866 -3.497 -14.635 1.00 98.19 190 LEU A N 1
ATOM 1364 C CA . LEU A 1 190 ? -4.516 -4.875 -15.008 1.00 98.19 190 LEU A CA 1
ATOM 1365 C C . LEU A 1 190 ? -4.250 -5.032 -16.513 1.00 98.19 190 LEU A C 1
ATOM 1367 O O . LEU A 1 190 ? -3.429 -5.863 -16.907 1.00 98.19 190 LEU A O 1
ATOM 1371 N N . ALA A 1 191 ? -4.923 -4.242 -17.352 1.00 98.06 191 ALA A N 1
ATOM 1372 C CA . ALA A 1 191 ? -4.714 -4.220 -18.796 1.00 98.06 191 ALA A CA 1
ATOM 1373 C C . ALA A 1 191 ? -3.477 -3.411 -19.233 1.00 98.06 191 ALA A C 1
ATOM 1375 O O . ALA A 1 191 ? -3.065 -3.510 -20.396 1.00 98.06 191 ALA A O 1
ATOM 1376 N N . ALA A 1 192 ? -2.874 -2.617 -18.342 1.00 97.19 192 ALA A N 1
ATOM 1377 C CA . ALA A 1 192 ? -1.710 -1.807 -18.661 1.00 97.19 192 ALA A CA 1
ATOM 1378 C C . ALA A 1 192 ? -0.492 -2.690 -18.977 1.00 97.19 192 ALA A C 1
ATOM 1380 O O . ALA A 1 192 ? -0.074 -3.541 -18.191 1.00 97.19 192 ALA A O 1
ATOM 1381 N N . ALA A 1 193 ? 0.107 -2.456 -20.147 1.00 96.06 193 ALA A N 1
ATOM 1382 C CA . ALA A 1 193 ? 1.298 -3.184 -20.585 1.00 96.06 193 ALA A CA 1
ATOM 1383 C C . ALA A 1 193 ? 2.556 -2.811 -19.780 1.00 96.06 193 ALA A C 1
ATOM 1385 O O . ALA A 1 193 ? 3.499 -3.595 -19.718 1.00 96.06 193 ALA A O 1
ATOM 1386 N N . ASP A 1 194 ? 2.575 -1.615 -19.190 1.00 93.94 194 ASP A N 1
ATOM 1387 C CA . ASP A 1 194 ? 3.686 -1.106 -18.394 1.00 93.94 194 ASP A CA 1
ATOM 1388 C C . ASP A 1 194 ? 3.543 -1.557 -16.933 1.00 93.94 194 ASP A C 1
ATOM 1390 O O . ASP A 1 194 ? 2.523 -1.318 -16.283 1.00 93.94 194 ASP A O 1
ATOM 1394 N N . GLU A 1 195 ? 4.563 -2.235 -16.409 1.00 93.19 195 GLU A N 1
ATOM 1395 C CA . GLU A 1 195 ? 4.572 -2.732 -15.028 1.00 93.19 195 GLU A CA 1
ATOM 1396 C C . GLU A 1 195 ? 4.642 -1.593 -14.009 1.00 93.19 195 GLU A C 1
ATOM 1398 O O . GLU A 1 195 ? 4.080 -1.711 -12.924 1.00 93.19 195 GLU A O 1
ATOM 1403 N N . THR A 1 196 ? 5.257 -0.471 -14.382 1.00 91.12 196 THR A N 1
ATOM 1404 C CA . THR A 1 196 ? 5.335 0.737 -13.558 1.00 91.12 196 THR A CA 1
ATOM 1405 C C . THR A 1 196 ? 3.955 1.342 -13.364 1.00 91.12 196 THR A C 1
ATOM 1407 O O . THR A 1 196 ? 3.583 1.695 -12.249 1.00 91.12 196 THR A O 1
ATOM 1410 N N . VAL A 1 197 ? 3.156 1.404 -14.435 1.00 94.00 197 VAL A N 1
ATOM 1411 C CA . VAL A 1 197 ? 1.760 1.861 -14.356 1.00 94.00 197 VAL A CA 1
ATOM 1412 C C . VAL A 1 197 ? 0.956 0.942 -13.438 1.00 94.00 197 VAL A C 1
ATOM 1414 O O . VAL A 1 197 ? 0.229 1.424 -12.576 1.00 94.00 197 VAL A O 1
ATOM 1417 N N . ARG A 1 198 ? 1.137 -0.379 -13.567 1.00 96.56 198 ARG A N 1
ATOM 1418 C CA . ARG A 1 198 ? 0.483 -1.363 -12.691 1.00 96.56 198 ARG A CA 1
ATOM 1419 C C . ARG A 1 198 ? 0.871 -1.192 -11.224 1.00 96.56 198 ARG A C 1
ATOM 1421 O O . ARG A 1 198 ? 0.004 -1.264 -10.361 1.00 96.56 198 ARG A O 1
ATOM 1428 N N . PHE A 1 199 ? 2.150 -0.962 -10.942 1.00 95.88 199 PHE A N 1
ATOM 1429 C CA . PHE A 1 199 ? 2.626 -0.734 -9.583 1.00 95.88 199 PHE A CA 1
ATOM 1430 C C . PHE A 1 199 ? 2.042 0.546 -8.976 1.00 95.88 199 PHE A C 1
ATOM 1432 O O . PHE A 1 199 ? 1.524 0.503 -7.866 1.00 95.88 199 PHE A O 1
ATOM 1439 N N . PHE A 1 200 ? 2.045 1.665 -9.701 1.00 94.56 200 PHE A N 1
ATOM 1440 C CA . PHE A 1 200 ? 1.476 2.903 -9.162 1.00 94.56 200 PHE A CA 1
ATOM 1441 C C . PHE A 1 200 ? -0.037 2.824 -8.955 1.00 94.56 200 PHE A C 1
ATOM 1443 O O . PHE A 1 200 ? -0.527 3.397 -7.995 1.00 94.56 200 PHE A O 1
ATOM 1450 N N . CYS A 1 201 ? -0.769 2.036 -9.746 1.00 96.94 201 CYS A N 1
ATOM 1451 C CA . CYS A 1 201 ? -2.173 1.745 -9.441 1.00 96.94 201 CYS A CA 1
ATOM 1452 C C . CYS A 1 201 ? -2.387 1.015 -8.103 1.00 96.94 201 CYS A C 1
ATOM 1454 O O . CYS A 1 201 ? -3.465 1.106 -7.527 1.00 96.94 201 CYS A O 1
ATOM 1456 N N . LEU A 1 202 ? -1.405 0.235 -7.636 1.00 97.44 202 LEU A N 1
ATOM 1457 C CA . LEU A 1 202 ? -1.457 -0.391 -6.3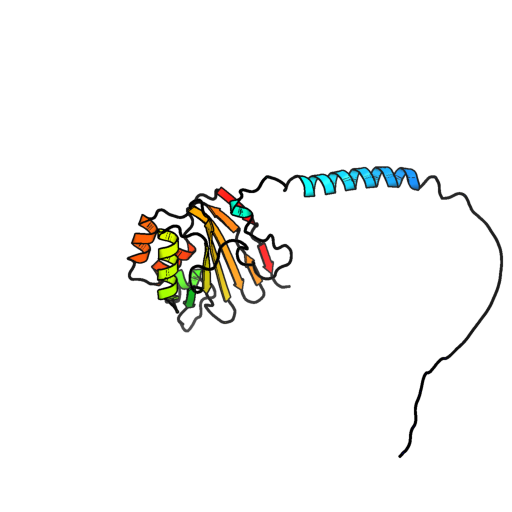13 1.00 97.44 202 LEU A CA 1
ATOM 1458 C C . LEU A 1 202 ? -1.186 0.640 -5.211 1.00 97.44 202 LEU A C 1
ATOM 1460 O O . LEU A 1 202 ? -1.873 0.624 -4.195 1.00 97.44 202 LEU A O 1
ATOM 1464 N N . VAL A 1 203 ? -0.191 1.509 -5.407 1.00 96.06 203 VAL A N 1
ATOM 1465 C CA . VAL A 1 203 ? 0.171 2.551 -4.431 1.00 96.06 203 VAL A CA 1
ATOM 1466 C C . VAL A 1 203 ? -0.956 3.581 -4.290 1.00 96.06 203 VAL A C 1
ATOM 1468 O O . VAL A 1 203 ? -1.343 3.912 -3.174 1.00 96.06 203 VAL A O 1
ATOM 1471 N N . ASP A 1 204 ? -1.550 3.999 -5.409 1.00 96.56 204 ASP A N 1
ATOM 1472 C CA . ASP A 1 204 ? -2.633 4.988 -5.485 1.00 96.56 204 ASP A CA 1
ATOM 1473 C C . ASP A 1 204 ? -4.026 4.310 -5.495 1.00 96.56 204 ASP A C 1
ATOM 1475 O O . ASP A 1 204 ? -4.928 4.730 -6.211 1.00 96.56 204 ASP A O 1
ATOM 1479 N N . ALA A 1 205 ? -4.213 3.205 -4.760 1.00 97.31 205 ALA A N 1
ATOM 1480 C CA . ALA A 1 205 ? -5.448 2.407 -4.837 1.00 97.31 205 ALA A CA 1
ATOM 1481 C C . ALA A 1 205 ? -6.654 3.001 -4.080 1.00 97.31 205 ALA A C 1
ATOM 1483 O O . ALA A 1 205 ? -7.792 2.550 -4.270 1.00 97.31 205 ALA A O 1
ATOM 1484 N N . LEU A 1 206 ? -6.410 3.952 -3.176 1.00 97.19 206 LEU A N 1
ATOM 1485 C CA . LEU A 1 206 ? -7.458 4.645 -2.430 1.00 97.19 206 LEU A CA 1
ATOM 1486 C C . LEU A 1 206 ? -8.027 5.798 -3.259 1.00 97.19 206 LEU A C 1
ATOM 1488 O O . LEU A 1 206 ? -7.288 6.499 -3.941 1.00 97.19 206 LEU A O 1
ATOM 1492 N N . ALA A 1 207 ? -9.331 6.033 -3.142 1.00 95.62 207 ALA A N 1
ATOM 1493 C CA . ALA A 1 207 ? -9.948 7.234 -3.680 1.00 95.62 207 ALA A CA 1
ATOM 1494 C C . ALA A 1 207 ? -9.448 8.487 -2.936 1.00 95.62 207 ALA A C 1
ATOM 1496 O O . ALA A 1 207 ? -9.154 8.438 -1.743 1.00 95.62 207 ALA A O 1
ATOM 1497 N N . ASP A 1 208 ? -9.447 9.633 -3.623 1.00 94.50 208 ASP A N 1
ATOM 1498 C CA . ASP A 1 208 ? -8.978 10.917 -3.072 1.00 94.50 208 ASP A CA 1
ATOM 1499 C C . ASP A 1 208 ? -9.751 11.386 -1.816 1.00 94.50 208 ASP A C 1
ATOM 1501 O O . ASP A 1 208 ? -9.270 12.228 -1.055 1.00 94.50 208 ASP A O 1
ATOM 1505 N N . GLU A 1 209 ? -10.980 10.900 -1.611 1.00 96.75 209 GLU A N 1
ATOM 1506 C CA . GLU A 1 209 ? -11.817 11.277 -0.471 1.00 96.75 209 GLU A CA 1
ATOM 1507 C C . GLU A 1 209 ? -11.474 10.435 0.766 1.00 96.75 209 GLU A C 1
ATOM 1509 O O . GLU A 1 209 ? -11.936 9.304 0.927 1.00 96.75 209 GLU A O 1
ATOM 1514 N N . VAL A 1 210 ? -10.680 11.025 1.663 1.00 97.12 210 VAL A N 1
ATOM 1515 C CA . VAL A 1 210 ? -10.380 10.460 2.983 1.00 97.12 210 VAL A CA 1
ATOM 1516 C C . VAL A 1 210 ? -11.614 10.550 3.880 1.00 97.12 210 VAL A C 1
ATOM 1518 O O . VAL A 1 210 ? -12.151 11.636 4.108 1.00 97.12 210 VAL A O 1
ATOM 1521 N N . ILE A 1 211 ? -12.036 9.403 4.414 1.00 96.69 211 ILE A N 1
ATOM 1522 C CA . ILE A 1 211 ? -13.139 9.299 5.375 1.00 96.69 211 ILE A CA 1
ATOM 1523 C C . ILE A 1 211 ? -12.634 9.660 6.773 1.00 96.69 211 ILE A C 1
ATOM 1525 O O . ILE A 1 211 ? -13.249 10.469 7.466 1.00 96.69 211 ILE A O 1
ATOM 1529 N N . GLU A 1 212 ? -11.512 9.064 7.177 1.00 96.12 212 GLU A N 1
ATOM 1530 C CA . GLU A 1 212 ? -10.923 9.229 8.507 1.00 96.12 212 GLU A CA 1
ATOM 1531 C C . GLU A 1 212 ? -9.405 9.003 8.468 1.00 96.12 212 GLU A C 1
ATOM 1533 O O . GLU A 1 212 ? -8.897 8.259 7.629 1.00 96.12 212 GLU A O 1
ATOM 1538 N N . VAL A 1 213 ? -8.678 9.639 9.388 1.00 95.75 213 VAL A N 1
ATOM 1539 C CA . VAL A 1 213 ? -7.257 9.371 9.643 1.00 95.75 213 VAL A CA 1
ATOM 1540 C C . VAL A 1 213 ? -7.161 8.440 10.853 1.00 95.75 213 VAL A C 1
ATOM 1542 O O . VAL A 1 213 ? -7.451 8.858 11.970 1.00 95.75 213 VAL A O 1
ATOM 1545 N N . CYS A 1 214 ? -6.769 7.187 10.626 1.00 95.69 214 CYS A N 1
ATOM 1546 C CA . CYS A 1 214 ? -6.660 6.147 11.652 1.00 95.69 214 CYS A CA 1
ATOM 1547 C C . CYS A 1 214 ? -5.423 6.311 12.543 1.00 95.69 214 CYS A C 1
ATOM 1549 O O . CYS A 1 214 ? -5.468 6.015 13.734 1.00 95.69 214 CYS A O 1
ATOM 1551 N N . ASP A 1 215 ? -4.312 6.750 11.954 1.00 94.31 215 ASP A N 1
ATOM 1552 C CA . ASP A 1 215 ? -3.069 7.056 12.659 1.00 94.31 215 ASP A CA 1
ATOM 1553 C C . ASP A 1 215 ? -2.381 8.222 11.956 1.00 94.31 215 ASP A C 1
ATOM 1555 O O . ASP A 1 215 ? -2.256 8.225 10.729 1.00 94.31 215 ASP A O 1
ATOM 1559 N N . ALA A 1 216 ? -1.956 9.219 12.725 1.00 94.50 216 ALA A N 1
ATOM 1560 C CA . ALA A 1 216 ? -1.296 10.383 12.160 1.00 94.50 216 ALA A CA 1
ATOM 1561 C C . ALA A 1 216 ? 0.122 10.021 11.701 1.00 94.50 216 ALA A C 1
ATOM 1563 O O . ALA A 1 216 ? 0.856 9.275 12.355 1.00 94.50 216 ALA A O 1
ATOM 1564 N N . GLY A 1 217 ? 0.520 10.584 10.571 1.00 93.94 217 GLY A N 1
ATOM 1565 C CA . GLY A 1 217 ? 1.869 10.500 10.058 1.00 93.94 217 GLY A CA 1
ATOM 1566 C C . GLY A 1 217 ? 2.868 11.179 10.987 1.00 93.94 217 GLY A C 1
ATOM 1567 O O . GLY A 1 217 ? 2.545 12.048 11.804 1.00 93.94 217 GLY A O 1
ATOM 1568 N N . TRP A 1 218 ? 4.125 10.784 10.852 1.00 94.00 218 TRP A N 1
ATOM 1569 C CA . TRP A 1 218 ? 5.216 11.291 11.670 1.00 94.00 218 TRP A CA 1
ATOM 1570 C C . TRP A 1 218 ? 6.523 11.285 10.890 1.00 94.00 218 TRP A C 1
ATOM 1572 O O . TRP A 1 218 ? 6.689 10.569 9.909 1.00 94.00 218 TRP A O 1
ATOM 1582 N N . THR A 1 219 ? 7.484 12.085 11.346 1.00 91.00 219 THR A N 1
ATOM 1583 C CA . THR A 1 219 ? 8.844 12.104 10.802 1.00 91.00 219 THR A CA 1
ATOM 1584 C C . THR A 1 219 ? 9.846 12.104 11.943 1.00 91.00 219 THR A C 1
ATOM 1586 O O . THR A 1 219 ? 9.787 12.969 12.818 1.00 91.00 219 THR A O 1
ATOM 1589 N N . ASN A 1 220 ? 10.790 11.174 11.914 1.00 87.69 220 ASN A N 1
ATOM 1590 C CA . ASN A 1 220 ? 11.904 11.078 12.837 1.00 87.69 220 ASN A CA 1
ATOM 1591 C C . ASN A 1 220 ? 13.207 11.334 12.075 1.00 87.69 220 ASN A C 1
ATOM 1593 O O . ASN A 1 220 ? 13.695 10.482 11.334 1.00 87.69 220 ASN A O 1
ATOM 1597 N N . SER A 1 221 ? 13.771 12.529 12.237 1.00 79.94 221 SER A N 1
ATOM 1598 C CA . SER A 1 221 ? 15.129 12.817 11.783 1.00 79.94 221 SER A CA 1
ATOM 1599 C C . SER A 1 221 ? 16.099 12.264 12.826 1.00 79.94 221 SER A C 1
ATOM 1601 O O . SER A 1 221 ? 16.260 12.893 13.876 1.00 79.94 221 SER A O 1
ATOM 1603 N N . GLY A 1 222 ? 16.715 11.103 12.572 1.00 67.94 222 GLY A N 1
ATOM 1604 C CA . GLY A 1 222 ? 17.743 10.544 13.452 1.00 67.94 222 GLY A CA 1
ATOM 1605 C C . GLY A 1 222 ? 18.800 11.603 13.779 1.00 67.94 222 GLY A C 1
ATOM 1606 O O . GLY A 1 222 ? 19.435 12.146 12.874 1.00 67.94 222 GLY A O 1
ATOM 1607 N N . ALA A 1 223 ? 18.915 11.958 15.061 1.00 50.47 223 ALA A N 1
ATOM 1608 C CA . ALA A 1 223 ? 19.846 12.968 15.571 1.00 50.47 223 ALA A CA 1
ATOM 1609 C C . ALA A 1 223 ? 21.225 12.379 15.893 1.00 50.47 223 ALA A C 1
ATOM 1611 O O . ALA A 1 223 ? 21.279 11.230 16.392 1.00 50.47 223 ALA A O 1
#

Secondary structure (DSSP, 8-state):
--------------------------SSSSHHHHHHHHHHHHHHHHHHHHHHTT-S---TTTTTS---SS-SSPPPPSSS-B-SPPEEEEEE--SS--SSHHHHHHTS-EEEES-HHHHHHHHHHHHTT-SEEEEEEEEEETTEEEEEEEEE-TTSEEEEEEEEEETTEEEE--EEEEEEPPHHHHHHHHH-S-HHHHHHHHHT-EEEEEEEEEE--EEEE--

pLDDT: mean 79.05, std 21.66, range [38.72, 98.69]